Protein AF-A0A4R7P0B0-F1 (afdb_monomer_lite)

Organism: NCBI:txid381431

pLDDT: mean 79.17, std 14.64, range [43.16, 97.25]

Sequence (220 aa):
MTRFRPTRRHSLALALALTVLAAAPPASADADSRLRVFGYTRMAPVDTVPDSIIDDWKYLDDRNAMVFRGGQAYLLVLTSACPALQSAGVIGFNAALSGLVATKTLMVGSGSSASQCGVDQIVQLQRSGVFPVPAPTPPPRAPARAPAPAKPRAAAPAPAPAPAPAPAPAEEAAPVPTPPPPPAPAAPAAEEPEVKSTTPPPSRPRIDPPIATPPGATPL

Foldseek 3Di:
DDDDDDDDPPDPPPPPPPPPPPPDPPPCPQLQVVCLLVQKDWDDWDFWDFAFDWPDKDDRAQQWIWTDDPNWIKIFGFPDGHPLQVVFPDKGFDPPDRTDGQQGWIFGHDDPPTDTIHTHTMTTMDRNPPNPPPDPDPPPPDPDPDPDPDDDDDDDPDDDDDDDDDDDDDDDDDDDDDDDDDDDPDDPDDDDPPDDDDDDDDDDPDDDDDDDDDPDDDDD

Radius of gyration: 34.4 Å; chains: 1; bounding box: 68×95×124 Å

Secondary structure (DSSP, 8-state):
-----------------------PPPTHHHHHHHHHHTTEEEEEEESEEESS---EEEEEETTEEEEEETTEEEEEEESS--THHHH-S-EEE-TTSSEEETTPEEEESSGGGPEEEEEEEEEEEEE-S---PPPPPPP------PPP-PPPPPPPPPPPPPPPPPPPPP-PPPPPPPPPPPPPPPPP-PPPP-----PPPPPPP--PPP--PPS-----

InterPro domains:
  IPR006311 Twin-arginine translocation pathway, signal sequence [PS51318] (1-31)
  IPR045500 Protein of unknown function DUF6491 [PF20101] (12-127)

Structure (mmCIF, N/CA/C/O backbone):
data_AF-A0A4R7P0B0-F1
#
_entry.id   AF-A0A4R7P0B0-F1
#
loop_
_atom_site.group_PDB
_atom_site.id
_atom_site.type_symbol
_atom_site.label_atom_id
_atom_site.label_alt_id
_atom_site.label_comp_id
_atom_site.label_asym_id
_atom_site.label_entity_id
_atom_site.label_seq_id
_atom_site.pdbx_PDB_ins_code
_atom_site.Cartn_x
_atom_site.Cartn_y
_atom_site.Cartn_z
_atom_site.occupancy
_atom_site.B_iso_or_equiv
_atom_site.auth_seq_id
_atom_site.auth_comp_id
_atom_site.auth_asym_id
_atom_site.auth_atom_id
_atom_site.pdbx_PDB_model_num
ATOM 1 N N . MET A 1 1 ? -30.611 3.419 -72.546 1.00 48.09 1 MET A N 1
ATOM 2 C CA . MET A 1 1 ? -29.985 2.077 -72.496 1.00 48.09 1 MET A CA 1
ATOM 3 C C . MET A 1 1 ? -29.340 1.884 -71.131 1.00 48.09 1 MET A C 1
ATOM 5 O O . MET A 1 1 ? -28.198 2.257 -70.910 1.00 48.09 1 MET A O 1
ATOM 9 N N . THR A 1 2 ? -30.132 1.382 -70.192 1.00 43.16 2 THR A N 1
ATOM 10 C CA . THR A 1 2 ? -29.830 1.234 -68.765 1.00 43.16 2 THR A CA 1
ATOM 11 C C . THR A 1 2 ? -29.206 -0.140 -68.533 1.00 43.16 2 THR A C 1
ATOM 13 O O . THR A 1 2 ? -29.860 -1.155 -68.764 1.00 43.16 2 THR A O 1
ATOM 16 N N . ARG A 1 3 ? -27.938 -0.204 -68.108 1.00 59.81 3 ARG A N 1
ATOM 17 C CA . ARG A 1 3 ? -27.303 -1.471 -67.712 1.00 59.81 3 ARG A CA 1
ATOM 18 C C . ARG A 1 3 ? -27.393 -1.647 -66.199 1.00 59.81 3 ARG A C 1
ATOM 20 O O . ARG A 1 3 ? -26.673 -1.008 -65.440 1.00 59.81 3 ARG A O 1
ATOM 27 N N . PHE A 1 4 ? -28.293 -2.543 -65.811 1.00 54.19 4 PHE A N 1
ATOM 28 C CA . PHE A 1 4 ? -28.410 -3.165 -64.496 1.00 54.19 4 PHE A CA 1
ATOM 29 C C . PHE A 1 4 ? -27.095 -3.876 -64.130 1.00 54.19 4 PHE A C 1
ATOM 31 O O . PHE A 1 4 ? -26.597 -4.684 -64.917 1.00 54.19 4 PHE A O 1
ATOM 38 N N . ARG A 1 5 ? -26.540 -3.613 -62.939 1.00 59.81 5 ARG A N 1
ATOM 39 C CA . ARG A 1 5 ? -25.493 -4.455 -62.339 1.00 59.81 5 ARG A CA 1
ATOM 40 C C . ARG A 1 5 ? -26.020 -5.117 -61.060 1.00 59.81 5 ARG A C 1
ATOM 42 O O . ARG A 1 5 ? -26.627 -4.431 -60.242 1.00 59.81 5 ARG A O 1
ATOM 49 N N . PRO A 1 6 ? -25.805 -6.434 -60.897 1.00 58.66 6 PRO A N 1
ATOM 50 C CA . PRO A 1 6 ? -26.376 -7.220 -59.815 1.00 58.66 6 PRO A CA 1
ATOM 51 C C . PRO A 1 6 ? -25.686 -6.960 -58.473 1.00 58.66 6 PRO A C 1
ATOM 53 O O . PRO A 1 6 ? -24.460 -6.920 -58.355 1.00 58.66 6 PRO A O 1
ATOM 56 N N . THR A 1 7 ? -26.526 -6.844 -57.453 1.00 52.84 7 THR A N 1
ATOM 57 C CA . THR A 1 7 ? -26.225 -6.824 -56.025 1.00 52.84 7 THR A CA 1
ATOM 58 C C . THR A 1 7 ? -25.526 -8.118 -55.598 1.00 52.84 7 THR A C 1
ATOM 60 O O . THR A 1 7 ? -26.141 -9.180 -55.491 1.00 52.84 7 THR A O 1
ATOM 63 N N . ARG A 1 8 ? -24.218 -8.040 -55.307 1.00 56.66 8 ARG A N 1
ATOM 64 C CA . ARG A 1 8 ? -23.513 -9.096 -54.566 1.00 56.66 8 ARG A CA 1
ATOM 65 C C . ARG A 1 8 ? -23.965 -9.056 -53.111 1.00 56.66 8 ARG A C 1
ATOM 67 O O . ARG A 1 8 ? -23.502 -8.232 -52.324 1.00 56.66 8 ARG A O 1
ATOM 74 N N . ARG A 1 9 ? -24.879 -9.974 -52.795 1.00 54.62 9 ARG A N 1
ATOM 75 C CA . ARG A 1 9 ? -25.222 -10.430 -51.447 1.00 54.62 9 ARG A CA 1
ATOM 76 C C . ARG A 1 9 ? -23.923 -10.759 -50.707 1.00 54.62 9 ARG A C 1
ATOM 78 O O . ARG A 1 9 ? -23.315 -11.793 -50.962 1.00 54.62 9 ARG A O 1
ATOM 85 N N . HIS A 1 10 ? -23.473 -9.850 -49.849 1.00 47.59 10 HIS A N 1
ATOM 86 C CA . HIS A 1 10 ? -22.438 -10.158 -48.874 1.00 47.59 10 HIS A CA 1
ATOM 87 C C . HIS A 1 10 ? -23.125 -10.940 -47.765 1.00 47.59 10 HIS A C 1
ATOM 89 O O . HIS A 1 10 ? -23.899 -10.391 -46.983 1.00 47.59 10 HIS A O 1
ATOM 95 N N . SER A 1 11 ? -22.917 -12.253 -47.804 1.00 53.59 11 SER A N 1
ATOM 96 C CA . SER A 1 11 ? -23.343 -13.193 -46.783 1.00 53.59 11 SER A CA 1
ATOM 97 C C . SER A 1 11 ? -22.878 -12.703 -45.417 1.00 53.59 11 SER A C 1
ATOM 99 O O . SER A 1 11 ? -21.686 -12.565 -45.150 1.00 53.59 11 SER A O 1
ATOM 101 N N . LEU A 1 12 ? -23.871 -12.426 -44.581 1.00 50.44 12 LEU A N 1
ATOM 102 C CA . LEU A 1 12 ? -23.791 -12.109 -43.167 1.00 50.44 12 LEU A CA 1
ATOM 103 C C . LEU A 1 12 ? -23.242 -13.348 -42.438 1.00 50.44 12 LEU A C 1
ATOM 105 O O . LEU A 1 12 ? -23.993 -14.195 -41.965 1.00 50.44 12 LEU A O 1
ATOM 109 N N . ALA A 1 13 ? -21.919 -13.504 -42.413 1.00 52.53 13 ALA A N 1
ATOM 110 C CA . ALA A 1 13 ? -21.252 -14.463 -41.543 1.00 52.53 13 ALA A CA 1
ATOM 111 C C . ALA A 1 13 ? -21.172 -13.840 -40.144 1.00 52.53 13 ALA A C 1
ATOM 113 O O . ALA A 1 13 ? -20.187 -13.205 -39.771 1.00 52.53 13 ALA A O 1
ATOM 114 N N . LEU A 1 14 ? -22.268 -13.976 -39.397 1.00 52.84 14 LEU A N 1
ATOM 115 C CA . LEU A 1 14 ? -22.363 -13.660 -37.977 1.00 52.84 14 LEU A CA 1
ATOM 116 C C . LEU A 1 14 ? -21.521 -14.684 -37.195 1.00 52.84 14 LEU A C 1
ATOM 118 O O . LEU A 1 14 ? -22.038 -15.658 -36.654 1.00 52.84 14 LEU A O 1
ATOM 122 N N . ALA A 1 15 ? -20.201 -14.505 -37.192 1.00 55.06 15 ALA A N 1
ATOM 123 C CA . ALA A 1 15 ? -19.304 -15.250 -36.323 1.00 55.06 15 ALA A CA 1
ATOM 124 C C . ALA A 1 15 ? -19.464 -14.707 -34.896 1.00 55.06 15 ALA A C 1
ATOM 126 O O . ALA A 1 15 ? -18.871 -13.694 -34.528 1.00 55.06 15 ALA A O 1
ATOM 127 N N . LEU A 1 16 ? -20.307 -15.377 -34.105 1.00 52.69 16 LEU A N 1
ATOM 128 C CA . LEU A 1 16 ? -20.365 -15.236 -32.652 1.00 52.69 16 LEU A CA 1
ATOM 129 C C . LEU A 1 16 ? -19.015 -15.697 -32.073 1.00 52.69 16 LEU A C 1
ATOM 131 O O . LEU A 1 16 ? -18.833 -16.854 -31.700 1.00 52.69 16 LEU A O 1
ATOM 135 N N . ALA A 1 17 ? -18.034 -14.800 -32.036 1.00 55.12 17 ALA A N 1
ATOM 136 C CA . ALA A 1 17 ? -16.854 -14.986 -31.212 1.00 55.12 17 ALA A CA 1
ATOM 137 C C . ALA A 1 17 ? -17.287 -14.783 -29.754 1.00 55.12 17 ALA A C 1
ATOM 139 O O . ALA A 1 17 ? -17.374 -13.654 -29.274 1.00 55.12 17 ALA A O 1
ATOM 140 N N . LEU A 1 18 ? -17.604 -15.878 -29.053 1.00 58.00 18 LEU A N 1
ATOM 141 C CA . LEU A 1 18 ? -17.573 -15.900 -27.591 1.00 58.00 18 LEU A CA 1
ATOM 142 C C . LEU A 1 18 ? -16.115 -15.695 -27.168 1.00 58.00 18 LEU A C 1
ATOM 144 O O . LEU A 1 18 ? -15.378 -16.645 -26.905 1.00 58.00 18 LEU A O 1
ATOM 148 N N . THR A 1 19 ? -15.678 -14.442 -27.124 1.00 64.44 19 THR A N 1
ATOM 149 C CA . THR A 1 19 ? -14.478 -14.058 -26.394 1.00 64.44 19 THR A CA 1
ATOM 150 C C . THR A 1 19 ? -14.819 -14.247 -24.924 1.00 64.44 19 THR A C 1
ATOM 152 O O . THR A 1 19 ? -15.438 -13.391 -24.295 1.00 64.44 19 THR A O 1
ATOM 155 N N . VAL A 1 20 ? -14.474 -15.414 -24.381 1.00 61.47 20 VAL A N 1
ATOM 156 C CA . VAL A 1 20 ? -14.406 -15.612 -22.936 1.00 61.47 20 VAL A CA 1
ATOM 157 C C . VAL A 1 20 ? -13.317 -14.661 -22.455 1.00 61.47 20 VAL A C 1
ATOM 159 O O . VAL A 1 20 ? -12.131 -14.984 -22.485 1.00 61.47 20 VAL A O 1
ATOM 162 N N . LEU A 1 21 ? -13.714 -13.440 -22.090 1.00 59.59 21 LEU A N 1
ATOM 163 C CA . LEU A 1 21 ? -12.891 -12.548 -21.294 1.00 59.59 21 LEU A CA 1
ATOM 164 C C . LEU A 1 21 ? -12.688 -13.294 -19.976 1.00 59.59 21 LEU A C 1
ATOM 166 O O . LEU A 1 21 ? -13.550 -13.280 -19.099 1.00 59.59 21 LEU A O 1
ATOM 170 N N . ALA A 1 22 ? -11.575 -14.015 -19.867 1.00 53.78 22 ALA A N 1
ATOM 171 C CA . ALA A 1 22 ? -11.054 -14.434 -18.585 1.00 53.78 22 ALA A CA 1
ATOM 172 C C . ALA A 1 22 ? -10.726 -13.137 -17.843 1.00 53.78 22 ALA A C 1
ATOM 174 O O . ALA A 1 22 ? -9.638 -12.583 -17.987 1.00 53.78 22 ALA A O 1
ATOM 175 N N . ALA A 1 23 ? -11.725 -12.587 -17.151 1.00 56.59 23 ALA A N 1
ATOM 176 C CA . ALA A 1 23 ? -11.545 -11.479 -16.242 1.00 56.59 23 ALA A CA 1
ATOM 177 C C . ALA A 1 23 ? -10.529 -11.973 -15.221 1.00 56.59 23 ALA A C 1
ATOM 179 O O . ALA A 1 23 ? -10.844 -12.827 -14.389 1.00 56.59 23 ALA A O 1
ATOM 180 N N . ALA A 1 24 ? -9.287 -11.508 -15.358 1.00 54.59 24 ALA A N 1
ATOM 181 C CA . ALA A 1 24 ? -8.288 -11.722 -14.336 1.00 54.59 24 ALA A CA 1
ATOM 182 C C . ALA A 1 24 ? -8.947 -11.307 -13.013 1.00 54.59 24 ALA A C 1
ATOM 184 O O . ALA A 1 24 ? -9.551 -10.225 -12.971 1.00 54.59 24 ALA A O 1
ATOM 185 N N . PRO A 1 25 ? -8.932 -12.170 -11.982 1.00 56.66 25 PRO A N 1
ATOM 186 C CA . PRO A 1 25 ? -9.504 -11.810 -10.699 1.00 56.66 25 PRO A CA 1
ATOM 187 C C . PRO A 1 25 ? -8.915 -10.455 -10.308 1.00 56.66 25 PRO A C 1
ATOM 189 O O . PRO A 1 25 ? -7.710 -10.242 -10.495 1.00 56.66 25 PRO A O 1
ATOM 192 N N . PRO A 1 26 ? -9.747 -9.503 -9.859 1.00 60.12 26 PRO A N 1
ATOM 193 C CA . PRO A 1 26 ? -9.239 -8.196 -9.506 1.00 60.12 26 PRO A CA 1
ATOM 194 C C . PRO A 1 26 ? -8.179 -8.424 -8.431 1.00 60.12 26 PRO A C 1
ATOM 196 O O . PRO A 1 26 ? -8.460 -9.039 -7.402 1.00 60.12 26 PRO A O 1
ATOM 199 N N . ALA A 1 27 ? -6.955 -7.957 -8.682 1.00 61.97 27 ALA A N 1
ATOM 200 C CA . ALA A 1 27 ? -5.809 -8.125 -7.784 1.00 61.97 27 ALA A CA 1
ATOM 201 C C . ALA A 1 27 ? -6.077 -7.602 -6.352 1.00 61.97 27 ALA A C 1
ATOM 203 O O . ALA A 1 27 ? -5.289 -7.820 -5.443 1.00 61.97 27 ALA A O 1
ATOM 204 N N . SER A 1 28 ? -7.206 -6.923 -6.135 1.00 63.72 28 SER A N 1
ATOM 205 C CA . SER A 1 28 ? -7.699 -6.465 -4.844 1.00 63.72 28 SER A CA 1
ATOM 206 C C . SER A 1 28 ? -8.319 -7.551 -3.954 1.00 63.72 28 SER A C 1
ATOM 208 O O . SER A 1 28 ? -8.422 -7.310 -2.750 1.00 63.72 28 SER A O 1
ATOM 210 N N . ALA A 1 29 ? -8.737 -8.707 -4.486 1.00 73.56 29 ALA A N 1
ATOM 211 C CA . ALA A 1 29 ? -9.456 -9.724 -3.705 1.00 73.56 29 ALA A CA 1
ATOM 212 C C . ALA A 1 29 ? -8.576 -10.386 -2.624 1.00 73.56 29 ALA A C 1
ATOM 214 O O . ALA A 1 29 ? -9.040 -10.652 -1.508 1.00 73.56 29 ALA A O 1
ATOM 215 N N . ASP A 1 30 ? -7.291 -10.591 -2.922 1.00 85.44 30 ASP A N 1
ATOM 216 C CA . ASP A 1 30 ? -6.333 -11.159 -1.968 1.00 85.44 30 ASP A CA 1
ATOM 217 C C . ASP A 1 30 ? -5.979 -10.162 -0.856 1.00 85.44 30 ASP A C 1
ATOM 219 O O . ASP A 1 30 ? -5.954 -10.525 0.326 1.00 85.44 30 ASP A O 1
ATOM 223 N N . ALA A 1 31 ? -5.808 -8.883 -1.207 1.00 90.56 31 ALA A N 1
ATOM 224 C CA . ALA A 1 31 ? -5.543 -7.822 -0.242 1.00 90.56 31 ALA A CA 1
ATOM 225 C C . ALA A 1 31 ? -6.683 -7.667 0.779 1.00 90.56 31 ALA A C 1
ATOM 227 O O . ALA A 1 31 ? -6.418 -7.571 1.975 1.00 90.56 31 ALA A O 1
ATOM 228 N N . ASP A 1 32 ? -7.953 -7.701 0.347 1.00 91.38 32 ASP A N 1
ATOM 229 C CA . ASP A 1 32 ? -9.109 -7.635 1.261 1.00 91.38 32 ASP A CA 1
ATOM 230 C C . ASP A 1 32 ? -9.119 -8.778 2.272 1.00 91.38 32 ASP A C 1
ATOM 232 O O . ASP A 1 32 ? -9.352 -8.571 3.465 1.00 91.38 32 ASP A O 1
ATOM 236 N N . SER A 1 33 ? -8.848 -9.991 1.797 1.00 91.25 33 SER A N 1
ATOM 237 C CA . SER A 1 33 ? -8.823 -11.179 2.645 1.00 91.25 33 SER A CA 1
ATOM 238 C C . SER A 1 33 ? -7.724 -11.071 3.703 1.00 91.25 33 SER A C 1
ATOM 240 O O . SER A 1 33 ? -7.976 -11.332 4.881 1.00 91.25 33 SER A O 1
ATOM 242 N N . ARG A 1 34 ? -6.529 -10.599 3.321 1.00 92.56 34 ARG A N 1
ATOM 243 C CA . ARG A 1 34 ? -5.422 -10.364 4.260 1.00 92.56 34 ARG A CA 1
ATOM 244 C C . ARG A 1 34 ? -5.719 -9.236 5.247 1.00 92.56 34 ARG A C 1
ATOM 246 O O . ARG A 1 34 ? -5.464 -9.403 6.436 1.00 92.56 34 ARG A O 1
ATOM 253 N N . LEU A 1 35 ? -6.311 -8.127 4.802 1.00 94.56 35 LEU A N 1
ATOM 254 C CA . LEU A 1 35 ? -6.716 -7.032 5.693 1.00 94.56 35 LEU A CA 1
ATOM 255 C C . LEU A 1 35 ? -7.685 -7.510 6.779 1.00 94.56 35 LEU A C 1
ATOM 257 O O . LEU A 1 35 ? -7.495 -7.179 7.948 1.00 94.56 35 LEU A O 1
ATOM 261 N N . ARG A 1 36 ? -8.659 -8.359 6.427 1.00 92.25 36 ARG A N 1
ATOM 262 C CA . ARG A 1 36 ? -9.587 -8.957 7.402 1.00 92.25 36 ARG A CA 1
ATOM 263 C C . ARG A 1 36 ? -8.881 -9.853 8.415 1.00 92.25 36 ARG A C 1
ATOM 265 O O . ARG A 1 36 ? -9.224 -9.804 9.592 1.00 92.25 36 ARG A O 1
ATOM 272 N N . VAL A 1 37 ? -7.878 -10.627 7.989 1.00 90.88 37 VAL A N 1
ATOM 273 C CA . VAL A 1 37 ? -7.032 -11.417 8.908 1.00 90.88 37 VAL A CA 1
ATOM 274 C C . VAL A 1 37 ? -6.307 -10.505 9.902 1.00 90.88 37 VAL A C 1
ATOM 276 O O . VAL A 1 37 ? -6.190 -10.847 11.075 1.00 90.88 37 VAL A O 1
ATOM 279 N N . PHE A 1 38 ? -5.885 -9.317 9.465 1.00 92.69 38 PHE A N 1
ATOM 280 C CA . PHE A 1 38 ? -5.287 -8.305 10.339 1.00 92.69 38 PHE A CA 1
ATOM 281 C C . PHE A 1 38 ? -6.307 -7.486 11.151 1.00 92.69 38 PHE A C 1
ATOM 283 O O . PHE A 1 38 ? -5.901 -6.656 11.964 1.00 92.69 38 PHE A O 1
ATOM 290 N N . GLY A 1 39 ? -7.613 -7.710 10.973 1.00 94.38 39 GLY A N 1
ATOM 291 C CA . GLY A 1 39 ? -8.664 -6.951 11.652 1.00 94.38 39 GLY A CA 1
ATOM 292 C C . GLY A 1 39 ? -8.804 -5.516 11.137 1.00 94.38 39 GLY A C 1
ATOM 293 O O . GLY A 1 39 ? -9.119 -4.615 11.914 1.00 94.38 39 GLY A O 1
ATOM 294 N N . TYR A 1 40 ? -8.548 -5.288 9.846 1.00 96.06 40 TYR A N 1
ATOM 295 C CA . TYR A 1 40 ? -8.741 -4.002 9.180 1.00 96.06 40 TYR A CA 1
ATOM 296 C C . TYR A 1 40 ? -9.800 -4.086 8.082 1.00 96.06 40 TYR A C 1
ATOM 298 O O . TYR A 1 40 ? -9.950 -5.094 7.394 1.00 96.06 40 TYR A O 1
ATOM 306 N N . THR A 1 41 ? -10.518 -2.982 7.901 1.00 95.25 41 THR A N 1
ATOM 307 C CA . THR A 1 41 ? -11.461 -2.758 6.801 1.00 95.25 41 THR A CA 1
ATOM 308 C C . THR A 1 41 ? -11.067 -1.484 6.056 1.00 95.25 41 THR A C 1
ATOM 310 O O . THR A 1 41 ? -10.604 -0.521 6.672 1.00 95.25 41 THR A O 1
ATOM 313 N N . ARG A 1 42 ? -11.217 -1.481 4.727 1.00 95.88 42 ARG A N 1
ATOM 314 C CA . ARG A 1 42 ? -10.931 -0.309 3.889 1.00 95.88 42 ARG A CA 1
ATOM 315 C C . ARG A 1 42 ? -11.983 0.778 4.099 1.00 95.88 42 ARG A C 1
ATOM 317 O O . ARG A 1 42 ? -13.174 0.481 4.111 1.00 95.88 42 ARG A O 1
ATOM 324 N N . MET A 1 43 ? -11.528 2.019 4.216 1.00 95.75 43 MET A N 1
ATOM 325 C CA . MET A 1 43 ? -12.364 3.218 4.261 1.00 95.75 43 MET A CA 1
ATOM 326 C C . MET A 1 43 ? -12.315 3.951 2.915 1.00 95.75 43 MET A C 1
ATOM 328 O O . MET A 1 43 ? -12.008 3.361 1.878 1.00 95.75 43 MET A O 1
ATOM 332 N N . ALA A 1 44 ? -12.643 5.243 2.924 1.00 94.06 44 ALA A N 1
ATOM 333 C CA . ALA A 1 44 ? -12.488 6.102 1.766 1.00 94.06 44 ALA A CA 1
ATOM 334 C C . ALA A 1 44 ? -11.001 6.274 1.390 1.00 94.06 44 ALA A C 1
ATOM 336 O O . ALA A 1 44 ? -10.124 6.237 2.266 1.00 94.06 44 ALA A O 1
ATOM 337 N N . PRO A 1 45 ? -10.705 6.469 0.095 1.00 96.94 45 PRO A N 1
ATOM 338 C CA . PRO A 1 45 ? -9.388 6.907 -0.326 1.00 96.94 45 PRO A CA 1
ATOM 339 C C . PRO A 1 45 ? -9.032 8.264 0.270 1.00 96.94 45 PRO A C 1
ATOM 341 O O . PRO A 1 45 ? -9.897 9.109 0.494 1.00 96.94 45 PRO A O 1
ATOM 344 N N . VAL A 1 46 ? -7.740 8.452 0.506 1.00 95.56 46 VAL A N 1
ATOM 345 C CA . VAL A 1 46 ? -7.154 9.695 0.994 1.00 95.56 46 VAL A CA 1
ATOM 346 C C . VAL A 1 46 ? -6.078 10.146 0.017 1.00 95.56 46 VAL A C 1
ATOM 348 O O . VAL A 1 46 ? -5.289 9.337 -0.467 1.00 95.56 46 VAL A O 1
ATOM 351 N N . ASP A 1 47 ? -6.030 11.442 -0.274 1.00 92.88 47 ASP A N 1
ATOM 352 C CA . ASP A 1 47 ? -5.062 11.971 -1.240 1.00 92.88 47 ASP A CA 1
ATOM 353 C C . ASP A 1 47 ? -3.655 12.064 -0.650 1.00 92.88 47 ASP A C 1
ATOM 355 O O . ASP A 1 47 ? -2.657 11.950 -1.362 1.00 92.88 47 ASP A O 1
ATOM 359 N N . THR A 1 48 ? -3.556 12.313 0.658 1.00 91.88 48 THR A N 1
ATOM 360 C CA . THR A 1 48 ? -2.284 12.547 1.342 1.00 91.88 48 THR A CA 1
ATOM 361 C C . THR A 1 48 ? -2.301 12.011 2.767 1.00 91.88 48 THR A C 1
ATOM 363 O O . THR A 1 48 ? -3.244 12.244 3.521 1.00 91.88 48 THR A O 1
ATOM 366 N N . VAL A 1 49 ? -1.216 11.342 3.153 1.00 89.94 49 VAL A N 1
ATOM 367 C CA . VAL A 1 49 ? -0.905 10.971 4.535 1.00 89.94 49 VAL A CA 1
ATOM 368 C C . VAL A 1 49 ? 0.133 11.981 5.055 1.00 89.94 49 VAL A C 1
ATOM 370 O O . VAL A 1 49 ? 1.255 12.007 4.547 1.00 89.94 49 VAL A O 1
ATOM 373 N N . PRO A 1 50 ? -0.232 12.863 6.004 1.00 84.81 50 PRO A N 1
ATOM 374 C CA . PRO A 1 50 ? 0.468 14.138 6.250 1.00 84.81 50 PRO A CA 1
ATOM 375 C C . PRO A 1 50 ? 1.675 14.009 7.184 1.00 84.81 50 PRO A C 1
ATOM 377 O O . PRO A 1 50 ? 1.413 13.785 8.338 1.00 84.81 50 PRO A O 1
ATOM 380 N N . ASP A 1 51 ? 2.930 14.212 6.790 1.00 75.50 51 ASP A N 1
ATOM 381 C CA . ASP A 1 51 ? 4.216 13.757 7.393 1.00 75.50 51 ASP A CA 1
ATOM 382 C C . ASP A 1 51 ? 4.746 12.434 6.825 1.00 75.50 51 ASP A C 1
ATOM 384 O O . ASP A 1 51 ? 4.012 11.473 6.583 1.00 75.50 51 ASP A O 1
ATOM 388 N N . SER A 1 52 ? 6.066 12.406 6.646 1.00 70.44 52 SER A N 1
ATOM 389 C CA . SER A 1 52 ? 6.835 11.380 5.936 1.00 70.44 52 SER A CA 1
ATOM 390 C C . SER A 1 52 ? 7.320 10.213 6.804 1.00 70.44 52 SER A C 1
ATOM 392 O O . SER A 1 52 ? 7.925 9.286 6.266 1.00 70.44 52 SER A O 1
ATOM 394 N N . ILE A 1 53 ? 7.081 10.232 8.121 1.00 82.56 53 ILE A N 1
ATOM 395 C CA . ILE A 1 53 ? 7.574 9.191 9.034 1.00 82.56 53 ILE A CA 1
ATOM 396 C C . ILE A 1 53 ? 6.552 8.057 9.130 1.00 82.56 53 ILE A C 1
ATOM 398 O O . ILE A 1 53 ? 5.467 8.242 9.674 1.00 82.56 53 ILE A O 1
ATOM 402 N N . ILE A 1 54 ? 6.912 6.888 8.604 1.00 90.31 54 ILE A N 1
ATOM 403 C CA . ILE A 1 54 ? 6.179 5.633 8.794 1.00 90.31 54 ILE A CA 1
ATOM 404 C C . ILE A 1 54 ? 6.706 4.962 10.060 1.00 90.31 54 ILE A C 1
ATOM 406 O O . ILE A 1 54 ? 7.919 4.824 10.205 1.00 90.31 54 ILE A O 1
ATOM 410 N N . ASP A 1 55 ? 5.811 4.508 10.933 1.00 93.06 55 ASP A N 1
ATOM 411 C CA . ASP 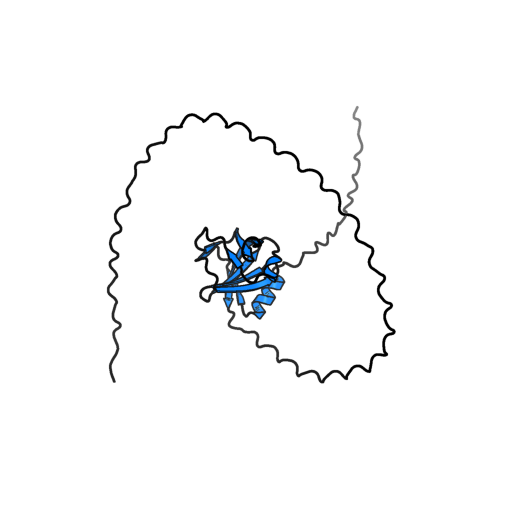A 1 55 ? 6.200 3.789 12.149 1.00 93.06 55 ASP A CA 1
ATOM 412 C C . ASP A 1 55 ? 6.517 2.316 11.853 1.00 93.06 55 ASP A C 1
ATOM 414 O O . ASP A 1 55 ? 7.504 1.770 12.338 1.00 93.06 55 ASP A O 1
ATOM 418 N N . ASP A 1 56 ? 5.667 1.666 11.055 1.00 95.44 56 ASP A N 1
ATOM 419 C CA . ASP A 1 56 ? 5.798 0.258 10.674 1.00 95.44 56 ASP A CA 1
ATOM 420 C C . ASP A 1 56 ? 5.077 -0.008 9.343 1.00 95.44 56 ASP A C 1
ATOM 422 O O . ASP A 1 56 ? 4.250 0.789 8.886 1.00 95.44 56 ASP A O 1
ATOM 426 N N . TRP A 1 57 ? 5.343 -1.150 8.717 1.00 96.56 57 TRP A N 1
ATOM 427 C CA . TRP A 1 57 ? 4.645 -1.576 7.511 1.00 96.56 57 TRP A CA 1
ATOM 428 C C . TRP A 1 57 ? 4.529 -3.099 7.416 1.00 96.56 57 TRP A C 1
ATOM 430 O O . TRP A 1 57 ? 5.252 -3.859 8.057 1.00 96.56 57 TRP A O 1
ATOM 440 N N . LYS A 1 58 ? 3.576 -3.573 6.612 1.00 96.69 58 LYS A N 1
ATOM 441 C CA . LYS A 1 58 ? 3.368 -4.994 6.335 1.00 96.69 58 LYS A CA 1
ATOM 442 C C . LYS A 1 58 ? 3.136 -5.231 4.855 1.00 96.69 58 LYS A C 1
ATOM 444 O O . LYS A 1 58 ? 2.297 -4.585 4.228 1.00 96.69 58 LYS A O 1
ATOM 449 N N . TYR A 1 59 ? 3.840 -6.223 4.328 1.00 96.12 59 TYR A N 1
ATOM 450 C CA . TYR A 1 59 ? 3.587 -6.773 3.006 1.00 96.12 59 TYR A CA 1
ATOM 451 C C . TYR A 1 59 ? 2.218 -7.465 2.968 1.00 96.12 59 TYR A C 1
ATOM 453 O O . TYR A 1 59 ? 1.944 -8.353 3.783 1.00 96.12 59 TYR A O 1
ATOM 461 N N . LEU A 1 60 ? 1.363 -7.073 2.020 1.00 95.69 60 LEU A N 1
ATOM 462 C CA . LEU A 1 60 ? 0.118 -7.785 1.733 1.00 95.69 60 LEU A CA 1
ATOM 463 C C . LEU A 1 60 ? 0.269 -8.609 0.460 1.00 95.69 60 LEU A C 1
ATOM 465 O O . LEU A 1 60 ? -0.013 -9.799 0.499 1.00 95.69 60 LEU A O 1
ATOM 469 N N . ASP A 1 61 ? 0.751 -8.014 -0.622 1.00 95.69 61 ASP A N 1
ATOM 470 C CA . ASP A 1 61 ? 1.079 -8.680 -1.883 1.00 95.69 61 ASP A CA 1
ATOM 471 C C . ASP A 1 61 ? 1.957 -7.748 -2.742 1.00 95.69 61 ASP A C 1
ATOM 473 O O . ASP A 1 61 ? 2.371 -6.679 -2.292 1.00 95.69 61 ASP A O 1
ATOM 477 N N . ASP A 1 62 ? 2.255 -8.132 -3.984 1.00 95.94 62 ASP A N 1
ATOM 478 C CA . ASP A 1 62 ? 3.142 -7.351 -4.855 1.00 95.94 62 ASP A CA 1
ATOM 479 C C . ASP A 1 62 ? 2.551 -6.002 -5.288 1.00 95.94 62 ASP A C 1
ATOM 481 O O . ASP A 1 62 ? 3.279 -5.146 -5.777 1.00 95.94 62 ASP A O 1
ATOM 485 N N . ARG A 1 63 ? 1.245 -5.777 -5.142 1.00 96.44 63 ARG A N 1
ATOM 486 C CA . ARG A 1 63 ? 0.583 -4.505 -5.467 1.00 96.44 63 ARG A CA 1
ATOM 487 C C . ARG A 1 63 ? 0.060 -3.772 -4.242 1.00 96.44 63 ARG A C 1
ATOM 489 O O . ARG A 1 63 ? -0.392 -2.641 -4.389 1.00 96.44 63 ARG A O 1
ATOM 496 N N . ASN A 1 64 ? 0.102 -4.376 -3.062 1.00 97.19 64 ASN A N 1
ATOM 497 C CA . ASN A 1 64 ? -0.497 -3.820 -1.863 1.00 97.19 64 ASN A CA 1
ATOM 498 C C . ASN A 1 64 ? 0.461 -3.905 -0.673 1.00 97.19 64 ASN A C 1
ATOM 500 O O . ASN A 1 64 ? 0.969 -4.970 -0.314 1.00 97.19 64 ASN A O 1
ATOM 504 N N . ALA A 1 65 ? 0.638 -2.778 0.008 1.00 96.81 65 ALA A N 1
ATOM 505 C CA . ALA A 1 65 ? 1.353 -2.705 1.275 1.00 96.81 65 ALA A CA 1
ATOM 506 C C . ALA A 1 65 ? 0.498 -1.974 2.307 1.00 96.81 65 ALA A C 1
ATOM 508 O O . ALA A 1 65 ? -0.198 -1.016 1.984 1.00 96.81 65 ALA A O 1
ATOM 509 N N . MET A 1 66 ? 0.547 -2.413 3.558 1.00 96.88 66 MET A N 1
ATOM 510 C CA . MET A 1 66 ? -0.072 -1.700 4.670 1.00 96.88 66 MET A CA 1
ATOM 511 C C . MET A 1 66 ? 0.998 -0.893 5.397 1.00 96.88 66 MET A C 1
ATOM 513 O O . MET A 1 66 ? 2.054 -1.434 5.708 1.00 96.88 66 MET A O 1
ATOM 517 N N . VAL A 1 67 ? 0.728 0.374 5.689 1.00 96.12 67 VAL A N 1
ATOM 518 C CA . V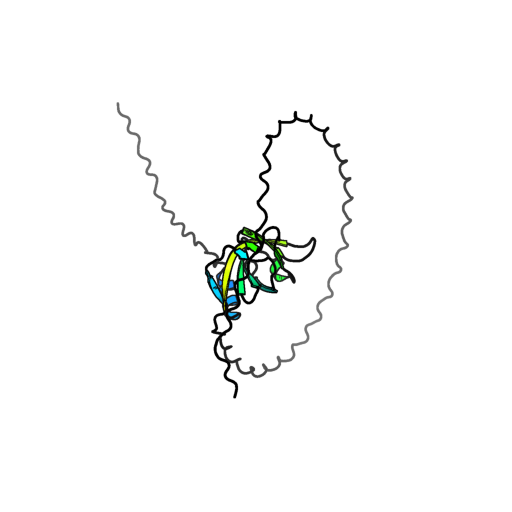AL A 1 67 ? 1.631 1.258 6.437 1.00 96.12 67 VAL A CA 1
ATOM 519 C C . VAL A 1 67 ? 0.939 1.802 7.678 1.00 96.12 67 VAL A C 1
ATOM 521 O O . VAL A 1 67 ? -0.264 2.069 7.663 1.00 96.12 67 VAL A O 1
ATOM 524 N N . PHE A 1 68 ? 1.701 1.958 8.754 1.00 95.25 68 PHE A N 1
ATOM 525 C CA . PHE A 1 68 ? 1.226 2.428 10.047 1.00 95.25 68 PHE A CA 1
ATOM 526 C C . PHE A 1 68 ? 1.846 3.761 10.393 1.00 95.25 68 PHE A C 1
ATOM 528 O O . PHE A 1 68 ? 3.038 3.986 10.168 1.00 95.25 68 PHE A O 1
ATOM 535 N N . ARG A 1 69 ? 1.021 4.640 10.956 1.00 92.75 69 ARG A N 1
ATOM 536 C CA . ARG A 1 69 ? 1.472 5.955 11.361 1.00 92.75 69 ARG A CA 1
ATOM 537 C C . ARG A 1 69 ? 0.595 6.597 12.420 1.00 92.75 69 ARG A C 1
ATOM 539 O O . ARG A 1 69 ? -0.596 6.789 12.189 1.00 92.75 69 ARG A O 1
ATOM 546 N N . GLY A 1 70 ? 1.182 6.989 13.547 1.00 91.62 70 GLY A N 1
ATOM 547 C CA . GLY A 1 70 ? 0.484 7.713 14.612 1.00 91.62 70 GLY A CA 1
ATOM 548 C C . GLY A 1 70 ? -0.776 6.982 15.090 1.00 91.62 70 GLY A C 1
ATOM 549 O O . GLY A 1 70 ? -1.799 7.608 15.355 1.00 91.62 70 GLY A O 1
ATOM 550 N N . GLY A 1 71 ? -0.741 5.644 15.101 1.00 92.12 71 GLY A N 1
ATOM 551 C CA . GLY A 1 71 ? -1.888 4.787 15.429 1.00 92.12 71 GLY A CA 1
ATOM 552 C C . GLY A 1 71 ? -2.933 4.613 14.316 1.00 92.12 71 GLY A C 1
ATOM 553 O O . GLY A 1 71 ? -3.879 3.847 14.493 1.00 92.12 71 GLY A O 1
ATOM 554 N N . GLN A 1 72 ? -2.771 5.273 13.169 1.00 94.88 72 GLN A N 1
ATOM 555 C CA . GLN A 1 72 ? -3.574 5.060 11.965 1.00 94.88 72 GLN A CA 1
ATOM 556 C C . GLN A 1 72 ? -2.920 4.002 11.069 1.00 94.88 72 GLN A C 1
ATOM 558 O O . GLN A 1 72 ? -1.705 3.802 11.103 1.00 94.88 72 GLN A O 1
ATOM 563 N N . ALA A 1 73 ? -3.727 3.333 10.250 1.00 96.38 73 ALA A N 1
ATOM 564 C CA . ALA A 1 73 ? -3.258 2.389 9.245 1.00 96.38 73 ALA A CA 1
ATOM 565 C C . ALA A 1 73 ? -3.755 2.828 7.865 1.00 96.38 73 ALA A C 1
ATOM 567 O O . ALA A 1 73 ? -4.876 3.320 7.729 1.00 96.38 73 ALA A O 1
ATOM 568 N N . TYR A 1 74 ? -2.927 2.639 6.846 1.00 97.00 74 TYR A N 1
ATOM 569 C CA . TYR A 1 74 ? -3.246 2.970 5.464 1.00 97.00 74 TYR A CA 1
ATOM 570 C C . TYR A 1 74 ? -2.850 1.810 4.559 1.00 97.00 74 TYR A C 1
ATOM 572 O O . TYR A 1 74 ? -1.833 1.154 4.774 1.00 97.00 74 TYR A O 1
ATOM 580 N N . LEU A 1 75 ? -3.657 1.560 3.539 1.00 97.25 75 LEU A N 1
ATOM 581 C CA . LEU A 1 75 ? -3.352 0.653 2.448 1.00 97.25 75 LEU A CA 1
ATOM 582 C C . LEU A 1 75 ? -2.778 1.468 1.295 1.00 97.25 75 LEU A C 1
ATOM 584 O O . LEU A 1 75 ? -3.423 2.396 0.810 1.00 97.25 75 LEU A O 1
ATOM 588 N N . LEU A 1 76 ? -1.588 1.094 0.850 1.00 96.44 76 LEU A N 1
ATOM 589 C CA . LEU A 1 76 ? -0.973 1.588 -0.369 1.00 96.44 76 LEU A CA 1
ATOM 590 C C . LEU A 1 76 ? -1.302 0.619 -1.491 1.00 96.44 76 LEU A C 1
ATOM 592 O O . LEU A 1 76 ? -0.918 -0.548 -1.421 1.00 96.44 76 LEU A O 1
ATOM 596 N N . VAL A 1 77 ? -1.985 1.114 -2.515 1.00 96.31 77 VAL A N 1
ATOM 597 C CA . VAL A 1 77 ? -2.230 0.388 -3.759 1.00 96.31 77 VAL A CA 1
ATOM 598 C C . VAL A 1 77 ? -1.219 0.885 -4.776 1.00 96.31 77 VAL A C 1
ATOM 600 O O . VAL A 1 77 ? -1.134 2.083 -5.040 1.00 96.31 77 VAL A O 1
ATOM 603 N N . LEU A 1 78 ? -0.425 -0.023 -5.329 1.00 96.19 78 LEU A N 1
ATOM 604 C CA . LEU A 1 78 ? 0.626 0.295 -6.281 1.00 96.19 78 LEU A CA 1
ATOM 605 C C . LEU A 1 78 ? 0.117 0.224 -7.720 1.00 96.19 78 LEU A C 1
ATOM 607 O O . LEU A 1 78 ? -0.659 -0.660 -8.091 1.00 96.19 78 LEU A O 1
ATOM 611 N N . THR A 1 79 ? 0.627 1.121 -8.563 1.00 95.88 79 THR A N 1
ATOM 612 C CA . THR A 1 79 ? 0.286 1.195 -9.992 1.00 95.88 79 THR A CA 1
ATOM 613 C C . THR A 1 79 ? 0.661 -0.099 -10.729 1.00 95.88 79 THR A C 1
ATOM 615 O O . THR A 1 79 ? -0.023 -0.536 -11.658 1.00 95.88 79 THR A O 1
ATOM 618 N N . SER A 1 80 ? 1.742 -0.755 -10.299 1.00 95.00 80 SER A N 1
ATOM 619 C CA . SER A 1 80 ? 2.251 -2.007 -10.869 1.00 95.00 80 SER A CA 1
ATOM 620 C C . SER A 1 80 ? 2.780 -2.942 -9.779 1.00 95.00 80 SER A C 1
ATOM 622 O O . SER A 1 80 ? 2.953 -2.529 -8.634 1.00 95.00 80 SER A O 1
ATOM 624 N N . ALA A 1 81 ? 2.991 -4.214 -10.128 1.00 95.69 81 ALA A N 1
ATOM 625 C CA . ALA A 1 81 ? 3.568 -5.185 -9.205 1.00 95.69 81 ALA A CA 1
ATOM 626 C C . ALA A 1 81 ? 5.008 -4.788 -8.833 1.00 95.69 81 ALA A C 1
ATOM 628 O O . ALA A 1 81 ? 5.816 -4.453 -9.696 1.00 95.69 81 ALA A O 1
ATOM 629 N N . CYS A 1 82 ? 5.315 -4.858 -7.545 1.00 96.81 82 CYS A N 1
ATOM 630 C CA . CYS A 1 82 ? 6.553 -4.448 -6.908 1.00 96.81 82 CYS A CA 1
ATOM 631 C C . CYS A 1 82 ? 7.103 -5.628 -6.089 1.00 96.81 82 CYS A C 1
ATOM 633 O O . CYS A 1 82 ? 6.959 -5.662 -4.866 1.00 96.81 82 CYS A O 1
ATOM 635 N N . PRO A 1 83 ? 7.741 -6.617 -6.742 1.00 95.94 83 PRO A N 1
ATOM 636 C CA . PRO A 1 83 ? 8.218 -7.832 -6.073 1.00 95.94 83 PRO A CA 1
ATOM 637 C C . PRO A 1 83 ? 9.266 -7.546 -4.986 1.00 95.94 83 PRO A C 1
ATOM 639 O O . PRO A 1 83 ? 9.410 -8.312 -4.036 1.00 95.94 83 PRO A O 1
ATOM 642 N N . ALA A 1 84 ? 9.961 -6.405 -5.071 1.00 96.31 84 ALA A N 1
ATOM 643 C CA . ALA A 1 84 ? 10.902 -5.957 -4.048 1.00 96.31 84 ALA A CA 1
ATOM 644 C C . ALA A 1 84 ? 10.257 -5.801 -2.657 1.00 96.31 84 ALA A C 1
ATOM 646 O O . ALA A 1 84 ? 10.961 -5.916 -1.652 1.00 96.31 84 ALA A O 1
ATOM 647 N N . LEU A 1 85 ? 8.935 -5.580 -2.579 1.00 95.94 85 LEU A N 1
ATOM 648 C CA . LEU A 1 85 ? 8.215 -5.482 -1.308 1.00 95.94 85 LEU A CA 1
ATOM 649 C C . LEU A 1 85 ? 8.297 -6.765 -0.481 1.00 95.94 85 LEU A C 1
ATOM 651 O O . LEU A 1 85 ? 8.315 -6.689 0.741 1.00 95.94 85 LEU A O 1
ATOM 655 N N . GLN A 1 86 ? 8.356 -7.936 -1.115 1.00 95.88 86 GLN A N 1
ATOM 656 C CA . GLN A 1 86 ? 8.363 -9.205 -0.388 1.00 95.88 86 GLN A CA 1
ATOM 657 C C . GLN A 1 86 ? 9.642 -9.388 0.445 1.00 95.88 86 GLN A C 1
ATOM 659 O O . GLN A 1 86 ? 9.617 -10.013 1.504 1.00 95.88 86 GLN A O 1
ATOM 664 N N . SER A 1 87 ? 10.763 -8.854 -0.041 1.00 94.69 87 SER A N 1
ATOM 665 C CA . SER A 1 87 ? 12.085 -8.994 0.576 1.00 94.69 87 SER A CA 1
ATOM 666 C C . SER A 1 87 ? 12.554 -7.749 1.322 1.00 94.69 87 SER A C 1
ATOM 668 O O . SER A 1 87 ? 13.628 -7.760 1.922 1.00 94.69 87 SER A O 1
ATOM 670 N N . ALA A 1 88 ? 11.809 -6.650 1.241 1.00 95.06 88 ALA A N 1
ATOM 671 C CA . ALA A 1 88 ? 12.226 -5.416 1.874 1.00 95.06 88 ALA A CA 1
ATOM 672 C C . ALA A 1 88 ? 12.124 -5.526 3.396 1.00 95.06 88 ALA A C 1
ATOM 674 O O . ALA A 1 88 ? 11.146 -6.035 3.933 1.00 95.06 88 ALA A O 1
ATOM 675 N N . GLY A 1 89 ? 13.139 -5.018 4.096 1.00 93.94 89 GLY A N 1
ATOM 676 C CA . GLY A 1 89 ? 13.056 -4.744 5.535 1.00 93.94 89 GLY A CA 1
ATOM 677 C C . GLY A 1 89 ? 12.625 -3.306 5.832 1.00 93.94 89 GLY A C 1
ATOM 678 O O . GLY A 1 89 ? 12.085 -3.021 6.894 1.00 93.94 89 GLY A O 1
ATOM 679 N N . VAL A 1 90 ? 12.842 -2.397 4.880 1.00 93.81 90 VAL A N 1
ATOM 680 C CA . VAL A 1 90 ? 12.567 -0.966 5.015 1.00 93.81 90 VAL A CA 1
ATOM 681 C C . VAL A 1 90 ? 11.862 -0.485 3.758 1.00 93.81 90 VAL A C 1
ATOM 683 O O . VAL A 1 90 ? 12.239 -0.857 2.644 1.00 93.81 90 VAL A O 1
ATOM 686 N N . ILE A 1 91 ? 10.863 0.365 3.951 1.00 94.00 91 ILE A N 1
ATOM 687 C CA . ILE A 1 91 ? 10.278 1.178 2.895 1.00 94.00 91 ILE A CA 1
ATOM 688 C C . ILE A 1 91 ? 10.435 2.648 3.270 1.00 94.00 91 ILE A C 1
ATOM 690 O O . ILE A 1 91 ? 10.512 3.004 4.445 1.00 94.00 91 ILE A O 1
ATOM 694 N N . GLY A 1 92 ? 10.479 3.504 2.265 1.00 90.56 92 GLY A N 1
ATOM 695 C CA . GLY A 1 92 ? 10.542 4.942 2.429 1.00 90.56 92 GLY A CA 1
ATOM 696 C C . GLY A 1 92 ? 9.775 5.641 1.324 1.00 90.56 92 GLY A C 1
ATOM 697 O O . GLY A 1 92 ? 9.306 5.031 0.363 1.00 90.56 92 GLY A O 1
ATOM 698 N N . PHE A 1 93 ? 9.672 6.953 1.449 1.00 88.62 93 PHE A N 1
ATOM 699 C CA . PHE A 1 93 ? 9.067 7.797 0.433 1.00 88.62 93 PHE A CA 1
ATOM 700 C C . PHE A 1 93 ? 10.023 8.914 0.073 1.00 88.62 93 PHE A C 1
ATOM 702 O O . PHE A 1 93 ? 10.864 9.320 0.877 1.00 88.62 93 PHE A O 1
ATOM 709 N N . ASN A 1 94 ? 9.871 9.444 -1.134 1.00 81.38 94 ASN A N 1
ATOM 710 C CA . ASN A 1 94 ? 10.595 10.644 -1.500 1.00 81.38 94 ASN A CA 1
ATOM 711 C C . ASN A 1 94 ? 10.065 11.835 -0.674 1.00 81.38 94 ASN A C 1
ATOM 713 O O . ASN A 1 94 ? 8.942 12.288 -0.884 1.00 81.38 94 ASN A O 1
ATOM 717 N N . ALA A 1 95 ? 10.884 12.326 0.260 1.00 63.72 95 ALA A N 1
ATOM 718 C CA . ALA A 1 95 ? 10.542 13.358 1.243 1.00 63.72 95 ALA A CA 1
ATOM 719 C C . ALA A 1 95 ? 10.389 14.780 0.668 1.00 63.72 95 ALA A C 1
ATOM 721 O O . ALA A 1 95 ? 10.208 15.726 1.431 1.00 63.72 95 ALA A O 1
ATOM 722 N N . ALA A 1 96 ? 10.461 14.959 -0.657 1.00 72.25 96 ALA A N 1
ATOM 723 C CA . ALA A 1 96 ? 10.357 16.273 -1.295 1.00 72.25 96 ALA A CA 1
ATOM 724 C C . ALA A 1 96 ? 9.029 17.006 -1.008 1.00 72.25 96 ALA A C 1
ATOM 726 O O . ALA A 1 96 ? 8.932 18.209 -1.231 1.00 72.25 96 ALA A O 1
ATOM 727 N N . LEU A 1 97 ? 8.005 16.299 -0.527 1.00 63.28 97 LEU A N 1
ATOM 728 C CA . LEU A 1 97 ? 6.717 16.855 -0.127 1.00 63.28 97 LEU A CA 1
ATOM 729 C C . LEU A 1 97 ? 6.397 16.343 1.279 1.00 63.28 97 LEU A C 1
ATOM 731 O O . LEU A 1 97 ? 6.736 15.208 1.607 1.00 63.28 97 LEU A O 1
ATOM 735 N N . SER A 1 98 ? 5.769 17.175 2.111 1.00 77.88 98 SER A N 1
ATOM 736 C CA . SER A 1 98 ? 5.476 16.934 3.535 1.00 77.88 98 SER A CA 1
ATOM 737 C C . SER A 1 98 ? 4.452 15.812 3.800 1.00 77.88 98 SER A C 1
ATOM 739 O O . SER A 1 98 ? 3.535 15.971 4.601 1.00 77.88 98 SER A O 1
ATOM 741 N N . GLY A 1 99 ? 4.563 14.672 3.124 1.00 82.38 99 GLY A N 1
ATOM 742 C CA . GLY A 1 99 ? 3.665 13.538 3.272 1.00 82.38 99 GLY A CA 1
ATOM 743 C C . GLY A 1 99 ? 3.730 12.560 2.107 1.00 82.38 99 GLY A C 1
ATOM 744 O O . GLY A 1 99 ? 4.345 12.810 1.068 1.00 82.38 99 GLY A O 1
ATOM 745 N N . LEU A 1 100 ? 3.053 11.432 2.291 1.00 86.31 100 LEU A N 1
ATOM 746 C CA . LEU A 1 100 ? 2.834 10.448 1.242 1.00 86.31 100 LEU A CA 1
ATOM 747 C C . LEU A 1 100 ? 1.592 10.837 0.444 1.00 86.31 100 LEU A C 1
ATOM 749 O O . LEU A 1 100 ? 0.496 10.853 0.994 1.00 86.31 100 LEU A O 1
ATOM 753 N N . VAL A 1 101 ? 1.759 11.128 -0.842 1.00 88.88 101 VAL A N 1
ATOM 754 C CA . VAL A 1 101 ? 0.667 11.518 -1.746 1.00 88.88 101 VAL A CA 1
ATOM 755 C C . VAL A 1 101 ? 0.399 10.376 -2.725 1.00 88.88 101 VAL A C 1
ATOM 757 O O . VAL A 1 101 ? 1.347 9.743 -3.203 1.00 88.88 101 VAL A O 1
ATOM 760 N N . ALA A 1 102 ? -0.870 10.120 -3.049 1.00 80.00 102 ALA A N 1
ATOM 761 C CA . ALA A 1 102 ? -1.216 9.271 -4.190 1.00 80.00 102 ALA A CA 1
ATOM 762 C C . ALA A 1 102 ? -0.512 9.822 -5.451 1.00 80.00 102 ALA A C 1
ATOM 764 O O . ALA A 1 102 ? -0.358 11.035 -5.569 1.00 80.00 102 ALA A O 1
ATOM 765 N N . THR A 1 103 ? -0.044 8.967 -6.369 1.00 83.75 103 THR A N 1
ATOM 766 C CA . THR A 1 103 ? 0.845 9.258 -7.530 1.00 83.75 103 THR A CA 1
ATOM 767 C C . THR A 1 103 ? 2.353 9.340 -7.268 1.00 83.75 103 THR A C 1
ATOM 769 O O . THR A 1 103 ? 3.129 9.557 -8.203 1.00 83.75 103 THR A O 1
ATOM 772 N N . LYS A 1 104 ? 2.815 9.169 -6.025 1.00 87.38 104 LYS A N 1
ATOM 773 C CA . LYS A 1 104 ? 4.252 9.229 -5.702 1.00 87.38 104 LYS A CA 1
ATOM 774 C C . LYS A 1 104 ? 4.924 7.866 -5.721 1.00 87.38 104 LYS A C 1
ATOM 776 O O . LYS A 1 104 ? 4.285 6.825 -5.783 1.00 87.38 104 LYS A O 1
ATOM 781 N N . THR A 1 105 ? 6.249 7.892 -5.671 1.00 91.94 105 THR A N 1
ATOM 782 C CA . THR A 1 105 ? 7.076 6.690 -5.662 1.00 91.94 105 THR A CA 1
ATOM 783 C C . THR A 1 105 ? 7.338 6.233 -4.229 1.00 91.94 105 THR A C 1
ATOM 785 O O . THR A 1 105 ? 7.930 6.963 -3.431 1.00 91.94 105 THR A O 1
ATOM 788 N N . LEU A 1 106 ? 6.934 5.004 -3.928 1.00 93.25 106 LEU A N 1
ATOM 789 C CA . LEU A 1 106 ? 7.393 4.221 -2.791 1.00 93.25 106 LEU A CA 1
ATOM 790 C C . LEU A 1 106 ? 8.810 3.714 -3.085 1.00 93.25 106 LEU A C 1
ATOM 792 O O . LEU A 1 106 ? 9.038 3.046 -4.092 1.00 93.25 106 LEU A O 1
ATOM 796 N N . MET A 1 107 ? 9.760 4.026 -2.211 1.00 94.12 107 MET A N 1
ATOM 797 C CA . MET A 1 107 ? 11.094 3.435 -2.242 1.00 94.12 107 MET A CA 1
ATOM 798 C C . MET A 1 107 ? 11.105 2.188 -1.367 1.00 94.12 107 MET A C 1
ATOM 800 O O . MET A 1 107 ? 10.696 2.224 -0.211 1.00 94.12 107 MET A O 1
ATOM 804 N N . VAL A 1 108 ? 11.568 1.078 -1.921 1.00 95.12 108 VAL A N 1
ATOM 805 C CA . VAL A 1 108 ? 11.535 -0.236 -1.285 1.00 95.12 108 VAL A CA 1
ATOM 806 C C . VAL A 1 108 ? 12.962 -0.761 -1.189 1.00 95.12 108 VAL A C 1
ATOM 808 O O . VAL A 1 108 ? 13.610 -0.982 -2.210 1.00 95.12 108 VAL A O 1
ATOM 811 N N . GLY A 1 109 ? 13.466 -0.939 0.033 1.00 93.19 109 GLY A N 1
ATOM 812 C CA . GLY A 1 109 ? 14.874 -1.233 0.312 1.00 93.19 109 GLY A CA 1
ATOM 813 C C . GLY A 1 109 ? 15.668 -0.005 0.772 1.00 93.19 109 GLY A C 1
ATOM 814 O O . GLY A 1 109 ? 15.103 1.030 1.119 1.00 93.19 109 GLY A O 1
ATOM 815 N N . SER A 1 110 ? 16.995 -0.130 0.807 1.00 89.88 110 SER A N 1
ATOM 816 C CA . SER A 1 110 ? 17.907 0.924 1.262 1.00 89.88 110 SER A CA 1
ATOM 817 C C . SER A 1 110 ? 19.085 1.118 0.301 1.00 89.88 110 SER A C 1
ATOM 819 O O . SER A 1 110 ? 19.484 0.207 -0.426 1.00 89.88 110 SER A O 1
ATOM 821 N N . GLY A 1 111 ? 19.647 2.331 0.299 1.00 87.31 111 GLY A N 1
ATOM 822 C CA . GLY A 1 111 ? 20.824 2.677 -0.500 1.00 87.31 111 GLY A CA 1
ATOM 823 C C . GLY A 1 111 ? 20.579 2.648 -2.012 1.00 87.31 111 GLY A C 1
ATOM 824 O O . GLY A 1 111 ? 19.497 2.977 -2.492 1.00 87.31 111 GLY A O 1
ATOM 825 N N . SER A 1 112 ? 21.607 2.257 -2.767 1.00 87.12 112 SER A N 1
ATOM 826 C CA . SER A 1 112 ? 21.587 2.194 -4.236 1.00 87.12 112 SER A CA 1
ATOM 827 C C . SER A 1 112 ? 20.720 1.068 -4.806 1.00 87.12 112 SER A C 1
ATOM 829 O O . SER A 1 112 ? 20.417 1.085 -5.996 1.00 87.12 112 SER A O 1
ATOM 831 N N . SER A 1 113 ? 20.301 0.112 -3.974 1.00 88.69 113 SER A N 1
ATOM 832 C CA . SER A 1 113 ? 19.456 -1.022 -4.370 1.00 88.69 113 SER A CA 1
ATOM 833 C C . SER A 1 113 ? 17.967 -0.777 -4.116 1.00 88.69 113 SER A C 1
ATOM 835 O O . SER A 1 113 ? 17.161 -1.702 -4.232 1.00 88.69 113 SER A O 1
ATOM 837 N N . ALA A 1 114 ? 17.585 0.446 -3.736 1.00 93.44 114 ALA A N 1
ATOM 838 C CA . ALA A 1 114 ? 16.191 0.786 -3.510 1.00 93.44 114 ALA A CA 1
ATOM 839 C C . ALA A 1 114 ? 15.394 0.688 -4.820 1.00 93.44 114 ALA A C 1
ATOM 841 O O . ALA A 1 114 ? 15.679 1.371 -5.805 1.00 93.44 114 ALA A O 1
ATOM 842 N N . SER A 1 115 ? 14.368 -0.159 -4.819 1.00 95.50 115 SER A N 1
ATOM 843 C CA . SER A 1 115 ? 13.416 -0.265 -5.921 1.00 95.50 115 SER A CA 1
ATOM 844 C C . SER A 1 115 ? 12.360 0.826 -5.805 1.00 95.50 115 SER A C 1
ATOM 846 O O . SER A 1 115 ? 11.906 1.158 -4.712 1.00 95.50 115 SER A O 1
ATOM 848 N N . GLN A 1 116 ? 11.969 1.389 -6.942 1.00 95.44 116 GLN A N 1
ATOM 849 C CA . GLN A 1 116 ? 10.982 2.459 -7.025 1.00 95.44 116 GLN A CA 1
ATOM 850 C C . GLN A 1 116 ? 9.651 1.902 -7.518 1.00 95.44 116 GLN A C 1
ATOM 852 O O . GLN A 1 116 ? 9.574 1.367 -8.621 1.00 95.44 116 GLN A O 1
ATOM 857 N N . CYS A 1 117 ? 8.604 2.048 -6.712 1.00 96.12 117 CYS A N 1
ATOM 858 C CA . CYS A 1 117 ? 7.279 1.519 -7.006 1.00 96.12 117 CYS A CA 1
ATOM 859 C C . CYS A 1 117 ? 6.239 2.638 -6.949 1.00 96.12 117 CYS A C 1
ATOM 861 O O . CYS A 1 117 ? 6.113 3.329 -5.944 1.00 96.12 117 CYS A O 1
ATOM 863 N N . GLY A 1 118 ? 5.511 2.859 -8.044 1.00 95.56 118 GLY A N 1
ATOM 864 C CA . GLY A 1 118 ? 4.480 3.899 -8.103 1.00 95.56 118 GLY A CA 1
ATOM 865 C C . GLY A 1 118 ? 3.294 3.569 -7.196 1.00 95.56 118 GLY A C 1
ATOM 866 O O . GLY A 1 118 ? 2.797 2.444 -7.227 1.00 95.56 118 GLY A O 1
ATOM 867 N N . VAL A 1 119 ? 2.849 4.541 -6.403 1.00 95.19 119 VAL A N 1
ATOM 868 C CA . VAL A 1 119 ? 1.640 4.480 -5.575 1.00 95.19 119 VAL A CA 1
ATOM 869 C C . VAL A 1 119 ? 0.487 5.065 -6.381 1.00 95.19 119 VAL A C 1
ATOM 871 O O . VAL A 1 119 ? 0.518 6.235 -6.751 1.00 95.19 119 VAL A O 1
ATOM 874 N N . ASP A 1 120 ? -0.529 4.256 -6.644 1.00 95.81 120 ASP A N 1
ATOM 875 C CA . ASP A 1 120 ? -1.746 4.649 -7.354 1.00 95.81 120 ASP A CA 1
ATOM 876 C C . ASP A 1 120 ? -2.754 5.295 -6.400 1.00 95.81 120 ASP A C 1
ATOM 878 O O . ASP A 1 120 ? -3.204 6.418 -6.617 1.00 95.81 120 ASP A O 1
ATOM 882 N N . GLN A 1 121 ? -3.039 4.617 -5.288 1.00 96.00 121 GLN A N 1
ATOM 883 C CA . GLN A 1 121 ? -4.062 5.029 -4.335 1.00 96.00 121 GLN A CA 1
ATOM 884 C C . GLN A 1 121 ? -3.586 4.806 -2.903 1.00 96.00 121 GLN A C 1
ATOM 886 O O . GLN A 1 121 ? -2.874 3.846 -2.603 1.00 96.00 121 GLN A O 1
ATOM 891 N N . ILE A 1 122 ? -4.033 5.679 -2.004 1.00 95.94 122 ILE A N 1
ATOM 892 C CA . ILE A 1 122 ? -3.895 5.486 -0.566 1.00 95.94 122 ILE A CA 1
ATOM 893 C C . ILE A 1 122 ? -5.296 5.379 0.013 1.00 95.94 122 ILE A C 1
ATOM 895 O O . ILE A 1 122 ? -6.158 6.210 -0.261 1.00 95.94 122 ILE A O 1
ATOM 899 N N . VAL A 1 123 ? -5.540 4.344 0.804 1.00 97.06 123 VAL A N 1
ATOM 900 C CA . VAL A 1 123 ? -6.846 4.096 1.414 1.00 97.06 123 VAL A CA 1
ATOM 901 C C . VAL A 1 123 ? -6.675 4.047 2.917 1.00 97.06 123 VAL A C 1
ATOM 903 O O . VAL A 1 123 ? -5.847 3.291 3.421 1.00 97.06 123 VAL A O 1
ATOM 906 N N . GLN A 1 124 ? -7.450 4.843 3.651 1.00 96.69 124 GLN A N 1
ATOM 907 C CA . GLN A 1 124 ? -7.419 4.761 5.106 1.00 96.69 124 GLN A CA 1
ATOM 908 C C . GLN A 1 124 ? -7.996 3.412 5.548 1.00 96.69 124 GLN A C 1
ATOM 910 O O . GLN A 1 124 ? -8.971 2.915 4.984 1.00 96.69 124 GLN A O 1
ATOM 915 N N . LEU A 1 125 ? -7.383 2.795 6.551 1.00 97.19 125 LEU A N 1
ATOM 916 C CA . LEU A 1 125 ? -7.852 1.544 7.126 1.00 97.19 125 LEU A CA 1
ATOM 917 C C . LEU A 1 125 ? -8.449 1.813 8.501 1.00 97.19 125 LEU A C 1
ATOM 919 O O . LEU A 1 125 ? -7.835 2.454 9.353 1.00 97.19 125 LEU A O 1
ATOM 923 N N . GLN A 1 126 ? -9.638 1.272 8.736 1.00 96.31 126 GLN A N 1
ATOM 924 C CA . GLN A 1 126 ? -10.258 1.261 10.052 1.00 96.31 126 GLN A CA 1
ATOM 925 C C . GLN A 1 126 ? -10.044 -0.107 10.686 1.00 96.31 126 GLN A C 1
ATOM 927 O O . GLN A 1 126 ? -10.313 -1.137 10.066 1.00 96.31 126 GLN A O 1
ATOM 932 N N . ARG A 1 127 ? -9.574 -0.128 11.936 1.00 95.00 127 ARG A N 1
ATOM 933 C CA . ARG A 1 127 ? -9.499 -1.368 12.709 1.00 95.00 127 ARG A CA 1
ATOM 934 C C . ARG A 1 127 ? -10.925 -1.834 12.986 1.00 95.00 127 ARG A C 1
ATOM 936 O O . ARG A 1 127 ? -11.650 -1.202 13.753 1.00 95.00 127 ARG A O 1
ATOM 943 N N . SER A 1 128 ? -11.344 -2.915 12.343 1.00 87.88 128 SER A N 1
ATOM 944 C CA . SER A 1 128 ? -12.613 -3.553 12.654 1.00 87.88 128 SER A CA 1
ATOM 945 C C . SER A 1 128 ? -12.439 -4.202 14.021 1.00 87.88 128 SER A C 1
ATOM 947 O O . SER A 1 128 ? -11.732 -5.196 14.141 1.00 87.88 128 SER A O 1
ATOM 949 N N . GLY A 1 129 ? -13.062 -3.646 15.067 1.00 80.00 129 GLY A N 1
ATOM 950 C CA . GLY A 1 129 ? -13.033 -4.207 16.430 1.00 80.00 129 GLY A CA 1
ATOM 951 C C . GLY A 1 129 ? -13.529 -5.660 16.525 1.00 80.00 129 GLY A C 1
ATOM 952 O O . GLY A 1 129 ? -13.417 -6.295 17.568 1.00 80.00 129 GLY A O 1
ATOM 953 N N . VAL A 1 130 ? -14.039 -6.198 15.418 1.00 69.19 130 VAL A N 1
ATOM 954 C CA . VAL A 1 130 ? -14.247 -7.619 15.179 1.00 69.19 130 VAL A CA 1
ATOM 955 C C . VAL A 1 130 ? -12.905 -8.252 14.813 1.00 69.19 130 VAL A C 1
ATOM 957 O O . VAL A 1 130 ? -12.554 -8.384 13.641 1.00 69.19 130 VAL A O 1
ATOM 960 N N . PHE A 1 131 ? -12.144 -8.665 15.823 1.00 61.69 131 PHE A N 1
ATOM 961 C CA . PHE A 1 131 ? -11.156 -9.708 15.582 1.00 61.69 131 PHE A CA 1
ATOM 962 C C . PHE A 1 131 ? -11.932 -10.974 15.235 1.00 61.69 131 PHE A C 1
ATOM 964 O O . PHE A 1 131 ? -12.809 -11.351 16.020 1.00 61.69 131 PHE A O 1
ATOM 971 N N . PRO A 1 132 ? -11.672 -11.631 14.089 1.00 62.75 132 PRO A N 1
ATOM 972 C CA . PRO A 1 132 ? -12.200 -12.965 13.899 1.00 62.75 132 PRO A CA 1
ATOM 973 C C . PRO A 1 132 ? -11.691 -13.781 15.082 1.00 62.75 132 PRO A C 1
ATOM 975 O O . PRO A 1 132 ? -10.481 -13.943 15.251 1.00 62.75 132 PRO A O 1
ATOM 978 N N . VAL A 1 133 ? -12.609 -14.220 15.947 1.00 70.94 133 VAL A N 1
ATOM 979 C CA . VAL A 1 133 ? -12.273 -15.194 16.980 1.00 70.94 133 VAL A CA 1
ATOM 980 C C . VAL A 1 133 ? -11.657 -16.351 16.204 1.00 70.94 133 VAL A C 1
ATOM 982 O O . VAL A 1 133 ? -12.339 -16.874 15.314 1.00 70.94 133 VAL A O 1
ATOM 985 N N . PRO A 1 134 ? -10.369 -16.680 16.424 1.00 68.44 134 PRO A N 1
ATOM 986 C CA . PRO A 1 134 ? -9.740 -17.756 15.685 1.00 68.44 134 PRO A CA 1
ATOM 987 C C . PRO A 1 134 ? -10.650 -18.966 15.831 1.00 68.44 134 PRO A C 1
ATOM 989 O O . PRO A 1 134 ? -11.039 -19.313 16.951 1.00 68.44 134 PRO A O 1
ATOM 992 N N . ALA A 1 135 ? -11.067 -19.540 14.695 1.00 76.44 135 ALA A N 1
ATOM 993 C CA . ALA A 1 135 ? -11.846 -20.766 14.718 1.00 76.44 135 ALA A CA 1
ATOM 994 C C . ALA A 1 135 ? -11.121 -21.730 15.665 1.00 76.44 135 ALA A C 1
ATOM 996 O O . ALA A 1 135 ? -9.887 -21.795 15.590 1.00 76.44 135 ALA A O 1
ATOM 997 N N . PRO A 1 136 ? -11.839 -22.397 16.588 1.00 76.94 136 PRO A N 1
ATOM 998 C CA . PRO A 1 136 ? -11.206 -23.239 17.587 1.00 76.94 136 PRO A CA 1
ATOM 999 C C . PRO A 1 136 ? -10.225 -24.151 16.868 1.00 76.94 136 PRO A C 1
ATOM 1001 O O . PRO A 1 136 ? -10.616 -24.862 15.937 1.00 76.94 136 PRO A O 1
ATOM 1004 N N . THR A 1 137 ? -8.945 -24.049 17.242 1.00 78.00 137 THR A N 1
ATOM 1005 C CA . THR A 1 137 ? -7.888 -24.871 16.663 1.00 78.00 137 THR A CA 1
ATOM 1006 C C . THR A 1 137 ? -8.402 -26.304 16.695 1.00 78.00 137 THR A C 1
ATOM 1008 O O . THR A 1 137 ? -8.769 -26.766 17.783 1.00 78.00 137 THR A O 1
ATOM 1011 N N . PRO A 1 138 ? -8.520 -26.994 15.544 1.00 82.56 138 PRO A N 1
ATOM 1012 C CA . PRO A 1 138 ? -8.987 -28.367 15.559 1.00 82.56 138 PRO A CA 1
ATOM 1013 C C . PRO A 1 138 ? -8.109 -29.134 16.551 1.00 82.56 138 PRO A C 1
ATOM 1015 O O . PRO A 1 138 ? -6.896 -28.882 16.589 1.00 82.56 138 PRO A O 1
ATOM 1018 N N . PRO A 1 139 ? -8.694 -30.014 17.384 1.00 86.69 139 PRO A N 1
ATOM 1019 C CA . PRO A 1 139 ? -7.919 -30.772 18.351 1.00 86.69 139 PRO A CA 1
ATOM 1020 C C . PRO A 1 139 ? -6.735 -31.410 17.620 1.00 86.69 139 PRO A C 1
ATOM 1022 O O . PRO A 1 139 ? -6.915 -31.829 16.466 1.00 86.69 139 PRO A O 1
ATOM 1025 N N . PRO A 1 140 ? -5.539 -31.451 18.243 1.00 85.00 140 PRO A N 1
ATOM 1026 C CA . PRO A 1 140 ? -4.364 -32.044 17.630 1.00 85.00 140 PRO A CA 1
ATOM 1027 C C . PRO A 1 140 ? -4.780 -33.370 17.010 1.00 85.00 140 PRO A C 1
ATOM 1029 O O . PRO A 1 140 ? -5.281 -34.253 17.714 1.00 85.00 140 PRO A O 1
ATOM 1032 N N . ARG A 1 141 ? -4.673 -33.488 15.679 1.00 80.62 141 ARG A N 1
ATOM 1033 C CA . ARG A 1 141 ? -4.951 -34.768 15.031 1.00 80.62 141 ARG A CA 1
ATOM 1034 C C . ARG A 1 141 ? -4.072 -35.784 15.736 1.00 80.62 141 ARG A C 1
ATOM 1036 O O . ARG A 1 141 ? -2.874 -35.540 15.890 1.00 80.62 141 AR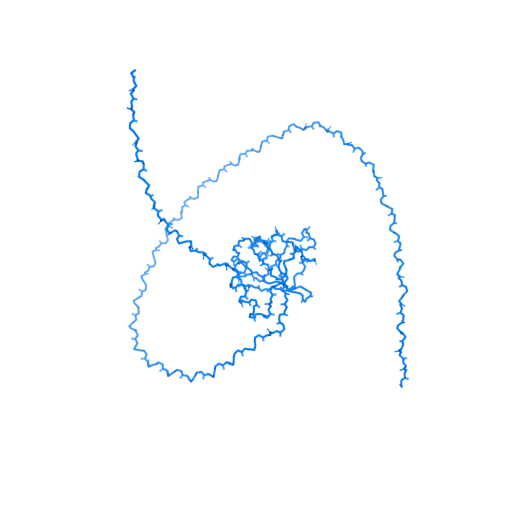G A O 1
ATOM 1043 N N . ALA A 1 142 ? -4.678 -36.890 16.172 1.00 82.06 142 ALA A N 1
ATOM 1044 C CA . ALA A 1 142 ? -3.921 -38.018 16.682 1.00 82.06 142 ALA A CA 1
ATOM 1045 C C . ALA A 1 142 ? -2.753 -38.261 15.715 1.00 82.06 142 ALA A C 1
ATOM 1047 O O . ALA A 1 142 ? -2.991 -38.227 14.498 1.00 82.06 142 ALA A O 1
ATOM 1048 N N . PRO A 1 143 ? -1.515 -38.406 16.224 1.00 78.19 143 PRO A N 1
ATOM 1049 C CA . PRO A 1 143 ? -0.339 -38.536 15.381 1.00 78.19 143 PRO A CA 1
ATOM 1050 C C . PRO A 1 143 ? -0.638 -39.577 14.310 1.00 78.19 143 PRO A C 1
ATOM 1052 O O . PRO A 1 143 ? -1.029 -40.707 14.623 1.00 78.19 143 PRO A O 1
ATOM 1055 N N . ALA A 1 144 ? -0.555 -39.160 13.042 1.00 78.75 144 ALA A N 1
ATOM 1056 C CA . ALA A 1 144 ? -0.713 -40.079 11.930 1.00 78.75 144 ALA A CA 1
ATOM 1057 C C . ALA A 1 144 ? 0.233 -41.251 12.195 1.00 78.75 144 ALA A C 1
ATOM 1059 O O . ALA A 1 144 ? 1.394 -41.025 12.550 1.00 78.75 144 ALA A O 1
ATOM 1060 N N . ARG A 1 145 ? -0.285 -42.487 12.109 1.00 77.38 145 ARG A N 1
ATOM 1061 C CA . ARG A 1 145 ? 0.524 -43.693 12.327 1.00 77.38 145 ARG A CA 1
ATOM 1062 C C . ARG A 1 145 ? 1.829 -43.518 11.564 1.00 77.38 145 ARG A C 1
ATOM 1064 O O . ARG A 1 145 ? 1.784 -43.184 10.379 1.00 77.38 145 ARG A O 1
ATOM 1071 N N . ALA A 1 146 ? 2.950 -43.700 12.265 1.00 75.38 146 ALA A N 1
ATOM 1072 C CA . ALA A 1 146 ? 4.268 -43.587 11.668 1.00 75.38 146 ALA A CA 1
ATOM 1073 C C . ALA A 1 146 ? 4.265 -44.376 10.347 1.00 75.38 146 ALA A C 1
ATOM 1075 O O . ALA A 1 146 ? 3.850 -45.543 10.354 1.00 75.38 146 ALA A O 1
ATOM 1076 N N . PRO A 1 147 ? 4.622 -43.748 9.212 1.00 74.62 147 PRO A N 1
ATOM 1077 C CA . PRO A 1 147 ? 4.674 -44.453 7.945 1.00 74.62 147 PRO A CA 1
ATOM 1078 C C . PRO A 1 147 ? 5.580 -45.672 8.116 1.00 74.62 147 PRO A C 1
ATOM 1080 O O . PRO A 1 147 ? 6.657 -45.572 8.707 1.00 74.62 147 PRO A O 1
ATOM 1083 N N . ALA A 1 148 ? 5.109 -46.833 7.650 1.00 79.31 148 ALA A N 1
ATOM 1084 C CA . ALA A 1 148 ? 5.899 -48.055 7.675 1.00 79.31 148 ALA A CA 1
ATOM 1085 C C . ALA A 1 148 ? 7.283 -47.779 7.054 1.00 79.31 148 ALA A C 1
ATOM 1087 O O . ALA A 1 148 ? 7.349 -47.007 6.091 1.00 79.31 148 ALA A O 1
ATOM 1088 N N . PRO A 1 149 ? 8.368 -48.381 7.581 1.00 80.00 149 PRO A N 1
ATOM 1089 C CA . PRO A 1 149 ? 9.720 -48.147 7.093 1.00 80.00 149 PRO A CA 1
ATOM 1090 C C . PRO A 1 149 ? 9.763 -48.240 5.568 1.00 80.00 149 PRO A C 1
ATOM 1092 O O . PRO A 1 149 ? 9.476 -49.290 4.987 1.00 80.00 149 PRO A O 1
ATOM 1095 N N . ALA A 1 150 ? 10.068 -47.120 4.910 1.00 76.25 150 ALA A N 1
ATOM 1096 C CA . ALA A 1 150 ? 10.237 -47.106 3.469 1.00 76.25 150 ALA A CA 1
ATOM 1097 C C . ALA A 1 150 ? 11.387 -48.058 3.125 1.00 76.25 150 ALA A C 1
ATOM 1099 O O . ALA A 1 150 ? 12.461 -47.977 3.726 1.00 76.25 150 ALA A O 1
ATOM 1100 N N . LYS A 1 151 ? 11.158 -48.972 2.173 1.00 80.69 151 LYS A N 1
ATOM 1101 C CA . LYS A 1 151 ? 12.220 -49.841 1.653 1.00 80.69 151 LYS A CA 1
ATOM 1102 C C . LYS A 1 151 ? 13.421 -48.962 1.270 1.00 80.69 151 LYS A C 1
ATOM 1104 O O . LYS A 1 151 ? 13.200 -47.939 0.612 1.00 80.69 151 LYS A O 1
ATOM 1109 N N . PRO A 1 152 ? 14.655 -49.330 1.661 1.00 77.19 152 PRO A N 1
ATOM 1110 C CA . PRO A 1 152 ? 15.843 -48.565 1.311 1.00 77.19 152 PRO A CA 1
ATOM 1111 C C . PRO A 1 152 ? 15.877 -48.377 -0.206 1.00 77.19 152 PRO A C 1
ATOM 1113 O O . PRO A 1 152 ? 15.884 -49.347 -0.966 1.00 77.19 152 PRO A O 1
ATOM 1116 N N . ARG A 1 153 ? 15.812 -47.117 -0.650 1.00 70.81 153 ARG A N 1
ATOM 1117 C CA . ARG A 1 153 ? 15.982 -46.790 -2.065 1.00 70.81 153 ARG A CA 1
ATOM 1118 C C . ARG A 1 153 ? 17.410 -47.151 -2.448 1.00 70.81 153 ARG A C 1
ATOM 1120 O O . ARG A 1 153 ? 18.348 -46.781 -1.745 1.00 70.81 153 ARG A O 1
ATOM 1127 N N . ALA A 1 154 ? 17.548 -47.877 -3.554 1.00 79.88 154 ALA A N 1
ATOM 1128 C CA . ALA A 1 154 ? 18.837 -48.128 -4.178 1.00 79.88 154 ALA A CA 1
ATOM 1129 C C . ALA A 1 154 ? 19.581 -46.797 -4.360 1.00 79.88 154 ALA A C 1
ATOM 1131 O O . ALA A 1 154 ? 18.961 -45.787 -4.708 1.00 79.88 154 ALA A O 1
ATOM 1132 N N . ALA A 1 155 ? 20.884 -46.801 -4.072 1.00 75.19 155 ALA A N 1
ATOM 1133 C CA . ALA A 1 155 ? 21.726 -45.619 -4.164 1.00 75.19 155 ALA A CA 1
ATOM 1134 C C . ALA A 1 155 ? 21.571 -44.976 -5.548 1.00 75.19 155 ALA A C 1
ATOM 1136 O O . ALA A 1 155 ? 21.697 -45.651 -6.572 1.00 75.19 155 ALA A O 1
ATOM 1137 N N . ALA A 1 156 ? 21.254 -43.680 -5.566 1.00 80.06 156 ALA A N 1
ATOM 1138 C CA . ALA A 1 156 ? 21.223 -42.924 -6.805 1.00 80.06 156 ALA A CA 1
ATOM 1139 C C . ALA A 1 156 ? 22.630 -42.959 -7.434 1.00 80.06 156 ALA A C 1
ATOM 1141 O O . ALA A 1 156 ? 23.614 -42.794 -6.706 1.00 80.06 156 ALA A O 1
ATOM 1142 N N . PRO A 1 157 ? 22.746 -43.203 -8.750 1.00 80.00 157 PRO A N 1
ATOM 1143 C CA . PRO A 1 157 ? 24.033 -43.182 -9.431 1.00 80.00 157 PRO A CA 1
ATOM 1144 C C . PRO A 1 157 ? 24.699 -41.816 -9.246 1.00 80.00 157 PRO A C 1
ATOM 1146 O O . PRO A 1 157 ? 24.024 -40.783 -9.252 1.00 80.00 157 PRO A O 1
ATOM 1149 N N . ALA A 1 158 ? 26.020 -41.826 -9.055 1.00 84.12 158 ALA A N 1
ATOM 1150 C CA . ALA A 1 158 ? 26.798 -40.609 -8.880 1.00 84.12 158 ALA A CA 1
ATOM 1151 C C . ALA A 1 158 ? 26.556 -39.658 -10.070 1.00 84.12 158 ALA A C 1
ATOM 1153 O O . ALA A 1 158 ? 26.552 -40.121 -11.217 1.00 84.12 158 ALA A O 1
ATOM 1154 N N . PRO A 1 159 ? 26.328 -38.355 -9.826 1.00 80.19 159 PRO A N 1
ATOM 1155 C CA . PRO A 1 159 ? 26.132 -37.397 -10.903 1.00 80.19 159 PRO A CA 1
ATOM 1156 C C . PRO A 1 159 ? 27.363 -37.379 -11.813 1.00 80.19 159 PRO A C 1
ATOM 1158 O O . PRO A 1 159 ? 28.501 -37.382 -11.341 1.00 80.19 159 PRO A O 1
ATOM 1161 N N . ALA A 1 160 ? 27.120 -37.380 -13.125 1.00 86.06 160 ALA A N 1
ATOM 1162 C CA . ALA A 1 160 ? 28.171 -37.243 -14.121 1.00 86.06 160 ALA A CA 1
ATOM 1163 C C . ALA A 1 160 ? 28.958 -35.935 -13.889 1.00 86.06 160 ALA A C 1
ATOM 1165 O O . ALA A 1 160 ? 28.357 -34.927 -13.503 1.00 86.06 160 ALA A O 1
ATOM 1166 N N . PRO A 1 161 ? 30.285 -35.936 -14.108 1.00 83.12 161 PRO A N 1
ATOM 1167 C CA . PRO A 1 161 ? 31.111 -34.745 -13.946 1.00 83.12 161 PRO A CA 1
ATOM 1168 C C . PRO A 1 161 ? 30.591 -33.604 -14.826 1.00 83.12 161 PRO A C 1
ATOM 1170 O O . PRO A 1 161 ? 30.282 -33.802 -16.003 1.00 83.12 161 PRO A O 1
ATOM 1173 N N . ALA A 1 162 ? 30.477 -32.413 -14.236 1.00 85.19 162 ALA A N 1
ATOM 1174 C CA . ALA A 1 162 ? 30.041 -31.223 -14.950 1.00 85.19 162 ALA A CA 1
ATOM 1175 C C . ALA A 1 162 ? 31.020 -30.900 -16.099 1.00 85.19 162 ALA A C 1
ATOM 1177 O O . ALA A 1 162 ? 32.235 -31.021 -15.911 1.00 85.19 162 ALA A O 1
ATOM 1178 N N . PRO A 1 163 ? 30.521 -30.495 -17.280 1.00 82.19 163 PRO A N 1
ATOM 1179 C CA . PRO A 1 163 ? 31.372 -30.078 -18.388 1.00 82.19 163 PRO A CA 1
ATOM 1180 C C . PRO A 1 163 ? 32.240 -28.879 -17.986 1.00 82.19 163 PRO A C 1
ATOM 1182 O O . PRO A 1 163 ? 31.788 -27.976 -17.280 1.00 82.19 163 PRO A O 1
ATOM 1185 N N . ALA A 1 164 ? 33.496 -28.889 -18.439 1.00 84.81 164 ALA A N 1
ATOM 1186 C CA . ALA A 1 164 ? 34.443 -27.811 -18.190 1.00 84.81 164 ALA A CA 1
ATOM 1187 C C . ALA A 1 164 ? 33.900 -26.472 -18.735 1.00 84.81 164 ALA A C 1
ATOM 1189 O O . ALA A 1 164 ? 33.321 -26.456 -19.826 1.00 84.81 164 ALA A O 1
ATOM 1190 N N . PRO A 1 165 ? 34.066 -25.358 -17.999 1.00 79.62 165 PRO A N 1
ATOM 1191 C CA . PRO A 1 165 ? 33.602 -24.049 -18.442 1.00 79.62 165 PRO A CA 1
ATOM 1192 C C . PRO A 1 165 ? 34.250 -23.660 -19.776 1.00 79.62 165 PRO A C 1
ATOM 1194 O O . PRO A 1 165 ? 35.458 -23.809 -19.967 1.00 79.62 165 PRO A O 1
ATOM 1197 N N . ALA A 1 166 ? 33.423 -23.169 -20.701 1.00 83.62 166 ALA A N 1
ATOM 1198 C CA . ALA A 1 166 ? 33.873 -22.648 -21.983 1.00 83.62 166 ALA A CA 1
ATOM 1199 C C . ALA A 1 166 ? 34.794 -21.425 -21.779 1.00 83.62 166 ALA A C 1
ATOM 1201 O O . ALA A 1 166 ? 34.583 -20.657 -20.835 1.00 83.62 166 ALA A O 1
ATOM 1202 N N . PRO A 1 167 ? 35.809 -21.234 -22.641 1.00 78.00 167 PRO A N 1
ATOM 1203 C CA . PRO A 1 167 ? 36.719 -20.097 -22.555 1.00 78.00 167 PRO A CA 1
ATOM 1204 C C . PRO A 1 167 ? 35.957 -18.768 -22.647 1.00 78.00 167 PRO A C 1
ATOM 1206 O O . PRO A 1 167 ? 35.059 -18.611 -23.477 1.00 78.00 167 PRO A O 1
ATOM 1209 N N . ALA A 1 168 ? 36.320 -17.824 -21.776 1.00 78.75 168 ALA A N 1
ATOM 1210 C CA . ALA A 1 168 ? 35.737 -16.490 -21.738 1.00 78.75 168 ALA A CA 1
ATOM 1211 C C . ALA A 1 168 ? 35.966 -15.757 -23.080 1.00 78.75 168 ALA A C 1
ATOM 1213 O O . ALA A 1 168 ? 37.077 -15.822 -23.615 1.00 78.75 168 ALA A O 1
ATOM 1214 N N . PRO A 1 169 ? 34.950 -15.065 -23.629 1.00 77.25 169 PRO A N 1
ATOM 1215 C CA . PRO A 1 169 ? 35.116 -14.204 -24.795 1.00 77.25 169 PRO A CA 1
ATOM 1216 C C . PRO A 1 169 ? 36.189 -13.140 -24.541 1.00 77.25 169 PRO A C 1
ATOM 1218 O O . PRO A 1 169 ? 36.194 -12.506 -23.487 1.00 77.25 169 PRO A O 1
ATOM 1221 N N . ALA A 1 170 ? 37.095 -12.961 -25.505 1.00 74.88 170 ALA A N 1
ATOM 1222 C CA . ALA A 1 170 ? 38.094 -11.902 -25.473 1.00 74.88 170 ALA A CA 1
ATOM 1223 C C . ALA A 1 170 ? 37.394 -10.536 -25.426 1.00 74.88 170 ALA A C 1
ATOM 1225 O O . ALA A 1 170 ? 36.493 -10.276 -26.223 1.00 74.88 170 ALA A O 1
ATOM 1226 N N . GLU A 1 171 ? 37.795 -9.694 -24.475 1.00 70.12 171 GLU A N 1
ATOM 1227 C CA . GLU A 1 171 ? 37.231 -8.361 -24.285 1.00 70.12 171 GLU A CA 1
ATOM 1228 C C . GLU A 1 171 ? 37.456 -7.512 -25.544 1.00 70.12 171 GLU A C 1
ATOM 1230 O O . GLU A 1 171 ? 38.588 -7.232 -25.944 1.00 70.12 171 GLU A O 1
ATOM 1235 N N . GLU A 1 172 ? 36.356 -7.137 -26.194 1.00 73.19 172 GLU A N 1
ATOM 1236 C CA . GLU A 1 172 ? 36.354 -6.229 -27.335 1.00 73.19 172 GLU A CA 1
ATOM 1237 C C . GLU A 1 172 ? 36.693 -4.817 -26.843 1.00 73.19 172 GLU A C 1
ATOM 1239 O O . GLU A 1 172 ? 36.117 -4.321 -25.872 1.00 73.19 172 GLU A O 1
ATOM 1244 N N . ALA A 1 173 ? 37.688 -4.196 -27.478 1.00 71.25 173 ALA A N 1
ATOM 1245 C CA . ALA A 1 173 ? 38.242 -2.919 -27.052 1.00 71.25 173 ALA A CA 1
ATOM 1246 C C . ALA A 1 173 ? 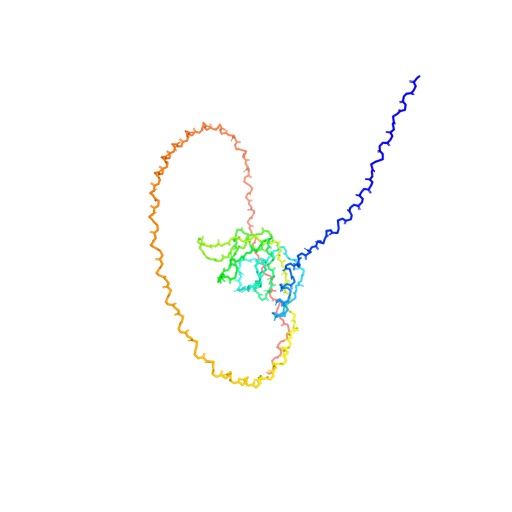37.157 -1.834 -26.990 1.00 71.25 173 ALA A C 1
ATOM 1248 O O . ALA A 1 173 ? 36.437 -1.592 -27.961 1.00 71.25 173 ALA A O 1
ATOM 1249 N N . ALA A 1 174 ? 37.067 -1.162 -25.841 1.00 68.69 174 ALA A N 1
ATOM 1250 C CA . ALA A 1 174 ? 36.128 -0.073 -25.631 1.00 68.69 174 ALA A CA 1
ATOM 1251 C C . ALA A 1 174 ? 36.337 1.046 -26.674 1.00 68.69 174 ALA A C 1
ATOM 1253 O O . ALA A 1 174 ? 37.482 1.425 -26.949 1.00 68.69 174 ALA A O 1
ATOM 1254 N N . PRO A 1 175 ? 35.256 1.607 -27.245 1.00 73.81 175 PRO A N 1
ATOM 1255 C CA . PRO A 1 175 ? 35.357 2.717 -28.179 1.00 73.81 175 PRO A CA 1
ATOM 1256 C C . PRO A 1 175 ? 35.945 3.951 -27.486 1.00 73.81 175 PRO A C 1
ATOM 1258 O O . PRO A 1 175 ? 35.547 4.322 -26.379 1.00 73.81 175 PRO A O 1
ATOM 1261 N N . VAL A 1 176 ? 36.896 4.596 -28.162 1.00 78.94 176 VAL A N 1
ATOM 1262 C CA . VAL A 1 176 ? 37.509 5.854 -27.722 1.00 78.94 176 VAL A CA 1
ATOM 1263 C C . VAL A 1 176 ? 36.414 6.927 -27.624 1.00 78.94 176 VAL A C 1
ATOM 1265 O O . VAL A 1 176 ? 35.657 7.095 -28.583 1.00 78.94 176 VAL A O 1
ATOM 1268 N N . PRO A 1 177 ? 36.299 7.655 -26.498 1.00 73.31 177 PRO A N 1
ATOM 1269 C CA . PRO A 1 177 ? 35.275 8.678 -26.339 1.00 73.31 177 PRO A CA 1
ATOM 1270 C C . PRO A 1 177 ? 35.459 9.802 -27.363 1.00 73.31 177 PRO A C 1
ATOM 1272 O O . PRO A 1 177 ? 36.535 10.389 -27.489 1.00 73.31 177 PRO A O 1
ATOM 1275 N N . THR A 1 178 ? 34.381 10.116 -28.080 1.00 81.38 178 THR A N 1
ATOM 1276 C CA . THR A 1 178 ? 34.293 11.285 -28.959 1.00 81.38 178 THR A CA 1
ATOM 1277 C C . THR A 1 178 ? 34.464 12.561 -28.125 1.00 81.38 178 THR A C 1
ATOM 1279 O O . THR A 1 178 ? 33.830 12.675 -27.071 1.00 81.38 178 THR A O 1
ATOM 1282 N N . PRO A 1 179 ? 35.294 13.531 -28.554 1.00 81.88 179 PRO A N 1
ATOM 1283 C CA . PRO A 1 179 ? 35.461 14.785 -27.830 1.00 81.88 179 PRO A CA 1
ATOM 1284 C C . PRO A 1 179 ? 34.125 15.542 -27.720 1.00 81.88 179 PRO A C 1
ATOM 1286 O O . PRO A 1 179 ? 33.310 15.490 -28.648 1.00 81.88 179 PRO A O 1
ATOM 1289 N N . PRO A 1 180 ? 33.887 16.247 -26.600 1.00 83.19 180 PRO A N 1
ATOM 1290 C CA . PRO A 1 180 ? 32.676 17.032 -26.418 1.00 83.19 180 PRO A CA 1
ATOM 1291 C C . PRO A 1 180 ? 32.587 18.141 -27.479 1.00 83.19 180 PRO A C 1
ATOM 1293 O O . PRO A 1 180 ? 33.616 18.699 -27.876 1.00 83.19 180 PRO A O 1
ATOM 1296 N N . PRO A 1 181 ? 31.373 18.482 -27.945 1.00 81.56 181 PRO A N 1
ATOM 1297 C CA . PRO A 1 181 ? 31.190 19.584 -28.873 1.00 81.56 181 PRO A CA 1
ATOM 1298 C C . PRO A 1 181 ? 31.633 20.911 -28.233 1.00 81.56 181 PRO A C 1
ATOM 1300 O O . PRO A 1 181 ? 31.505 21.085 -27.016 1.00 81.56 181 PRO A O 1
ATOM 1303 N N . PRO A 1 182 ? 32.143 21.860 -29.036 1.00 83.25 182 PRO A N 1
ATOM 1304 C CA . PRO A 1 182 ? 32.501 23.184 -28.550 1.00 83.25 182 PRO A CA 1
ATOM 1305 C C . PRO A 1 182 ? 31.272 23.895 -27.955 1.00 83.25 182 PRO A C 1
ATOM 1307 O O . PRO A 1 182 ? 30.154 23.701 -28.443 1.00 83.25 182 PRO A O 1
ATOM 1310 N N . PRO A 1 183 ? 31.458 24.718 -26.907 1.00 76.19 183 PRO A N 1
ATOM 1311 C CA . PRO A 1 183 ? 30.369 25.450 -26.276 1.00 76.19 183 PRO A CA 1
ATOM 1312 C C . PRO A 1 183 ? 29.667 26.358 -27.291 1.00 76.19 183 PRO A C 1
ATOM 1314 O O . PRO A 1 183 ? 30.312 27.067 -28.066 1.00 76.19 183 PRO A O 1
ATOM 1317 N N . ALA A 1 184 ? 28.334 26.320 -27.285 1.00 78.75 184 ALA A N 1
ATOM 1318 C CA . ALA A 1 184 ? 27.517 27.190 -28.117 1.00 78.75 184 ALA A CA 1
ATOM 1319 C C . ALA A 1 184 ? 27.744 28.673 -27.743 1.00 78.75 184 ALA A C 1
ATOM 1321 O O . ALA A 1 184 ? 27.987 28.971 -26.569 1.00 78.75 184 ALA A O 1
ATOM 1322 N N . PRO A 1 185 ? 27.647 29.608 -28.707 1.00 75.25 185 PRO A N 1
ATOM 1323 C CA . PRO A 1 185 ? 27.732 31.040 -28.441 1.00 75.25 185 PRO A CA 1
ATOM 1324 C C . PRO A 1 185 ? 26.714 31.457 -27.375 1.00 75.25 185 PRO A C 1
ATOM 1326 O O . PRO A 1 185 ? 25.531 31.131 -27.485 1.00 75.25 185 PRO A O 1
ATOM 1329 N N . ALA A 1 186 ? 27.177 32.172 -26.349 1.00 70.12 186 ALA A N 1
ATOM 1330 C CA . ALA A 1 186 ? 26.317 32.716 -25.308 1.00 70.12 186 ALA A CA 1
ATOM 1331 C C . ALA A 1 186 ? 25.250 33.624 -25.938 1.00 70.12 186 ALA A C 1
ATOM 1333 O O . ALA A 1 186 ? 25.573 34.573 -26.656 1.00 70.12 186 ALA A O 1
ATOM 1334 N N . ALA A 1 187 ? 23.979 33.316 -25.681 1.00 70.12 187 ALA A N 1
ATOM 1335 C CA . ALA A 1 187 ? 22.878 34.190 -26.049 1.00 70.12 187 ALA A CA 1
ATOM 1336 C C . ALA A 1 187 ? 23.024 35.543 -25.320 1.00 70.12 187 ALA A C 1
ATOM 1338 O O . ALA A 1 187 ? 23.466 35.564 -24.166 1.00 70.12 187 ALA A O 1
ATOM 1339 N N . PRO A 1 188 ? 22.671 36.669 -25.966 1.00 63.41 188 PRO A N 1
ATOM 1340 C CA . PRO A 1 188 ? 22.678 37.975 -25.322 1.00 63.41 188 PRO A CA 1
ATOM 1341 C C . PRO A 1 188 ? 21.739 37.971 -24.111 1.00 63.41 188 PRO A C 1
ATOM 1343 O O . PRO A 1 188 ? 20.626 37.447 -24.178 1.00 63.41 188 PRO A O 1
ATOM 1346 N N . ALA A 1 189 ? 22.226 38.540 -23.008 1.00 57.66 189 ALA A N 1
ATOM 1347 C CA . ALA A 1 189 ? 21.495 38.700 -21.761 1.00 57.66 189 ALA A CA 1
ATOM 1348 C C . ALA A 1 189 ? 20.153 39.395 -22.025 1.00 57.66 189 ALA A C 1
ATOM 1350 O O . ALA A 1 189 ? 20.114 40.552 -22.439 1.00 57.66 189 ALA A O 1
ATOM 1351 N N . ALA A 1 190 ? 19.060 38.667 -21.807 1.00 59.31 190 ALA A N 1
ATOM 1352 C CA . ALA A 1 190 ? 17.745 39.268 -21.702 1.00 59.31 190 ALA A CA 1
ATOM 1353 C C . ALA A 1 190 ? 17.698 40.058 -20.388 1.00 59.31 190 ALA A C 1
ATOM 1355 O O . ALA A 1 190 ? 17.992 39.506 -19.328 1.00 59.31 190 ALA A O 1
ATOM 1356 N N . GLU A 1 191 ? 17.368 41.346 -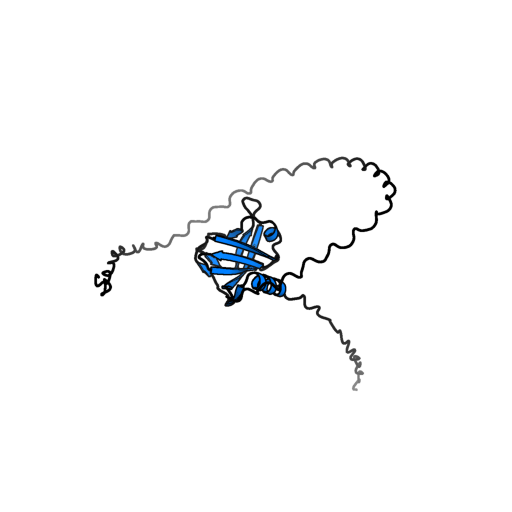20.489 1.00 57.75 191 GLU A N 1
ATOM 1357 C CA . GLU A 1 191 ? 17.085 42.226 -19.358 1.00 57.75 191 GLU A CA 1
ATOM 1358 C C . GLU A 1 191 ? 16.094 41.568 -18.392 1.00 57.75 191 GLU A C 1
ATOM 1360 O O . GLU A 1 191 ? 14.988 41.163 -18.756 1.00 57.75 191 GLU A O 1
ATOM 1365 N N . GLU A 1 192 ? 16.536 41.455 -17.146 1.00 52.81 192 GLU A N 1
ATOM 1366 C CA . GLU A 1 192 ? 15.769 40.991 -16.002 1.00 52.81 192 GLU A CA 1
ATOM 1367 C C . GLU A 1 192 ? 14.764 42.092 -15.610 1.00 52.81 192 GLU A C 1
ATOM 1369 O O . GLU A 1 192 ? 15.181 43.221 -15.337 1.00 52.81 192 GLU A O 1
ATOM 1374 N N . PRO A 1 193 ? 13.442 41.837 -15.592 1.00 61.06 193 PRO A N 1
ATOM 1375 C CA . PRO A 1 193 ? 12.497 42.804 -15.057 1.00 61.06 193 PRO A CA 1
ATOM 1376 C C . PRO A 1 193 ? 12.714 42.932 -13.545 1.00 61.06 193 PRO A C 1
ATOM 1378 O O . PRO A 1 193 ? 12.600 41.958 -12.805 1.00 61.06 193 PRO A O 1
ATOM 1381 N N . GLU A 1 194 ? 13.006 44.153 -13.100 1.00 59.72 194 GLU A N 1
ATOM 1382 C CA . GLU A 1 194 ? 13.146 44.563 -11.703 1.00 59.72 194 GLU A CA 1
ATOM 1383 C C . GLU A 1 194 ? 11.877 44.212 -10.901 1.00 59.72 194 GLU A C 1
ATOM 1385 O O . GLU A 1 194 ? 10.893 44.957 -10.859 1.00 59.72 194 GLU A O 1
ATOM 1390 N N . VAL A 1 195 ? 11.869 43.039 -10.260 1.00 61.22 195 VAL A N 1
ATOM 1391 C CA . VAL A 1 195 ? 10.803 42.645 -9.336 1.00 61.22 195 VAL A CA 1
ATOM 1392 C C . VAL A 1 195 ? 11.075 43.302 -7.987 1.00 61.22 195 VAL A C 1
ATOM 1394 O O . VAL A 1 195 ? 11.854 42.831 -7.163 1.00 61.22 195 VAL A O 1
ATOM 1397 N N . LYS A 1 196 ? 10.391 44.426 -7.781 1.00 62.59 196 LYS A N 1
ATOM 1398 C CA . LYS A 1 196 ? 10.238 45.160 -6.524 1.00 62.59 196 LYS A CA 1
ATOM 1399 C C . LYS A 1 196 ? 10.022 44.213 -5.333 1.00 62.59 196 LYS A C 1
ATOM 1401 O O . LYS A 1 196 ? 8.933 43.672 -5.145 1.00 62.59 196 LYS A O 1
ATOM 1406 N N . SER A 1 197 ? 11.052 44.065 -4.502 1.00 51.81 197 SER A N 1
ATOM 1407 C CA . SER A 1 197 ? 11.000 43.384 -3.205 1.00 51.81 197 SER A CA 1
ATOM 1408 C C . SER A 1 197 ? 9.923 43.994 -2.303 1.00 51.81 197 SER A C 1
ATOM 1410 O O . SER A 1 197 ? 10.111 45.053 -1.706 1.00 51.81 197 SER A O 1
ATOM 1412 N N . THR A 1 198 ? 8.785 43.314 -2.172 1.00 56.69 198 THR A N 1
ATOM 1413 C CA . THR A 1 198 ? 7.846 43.536 -1.069 1.00 56.69 198 THR A CA 1
ATOM 1414 C C . THR A 1 198 ? 8.311 42.710 0.124 1.00 56.69 198 THR A C 1
ATOM 1416 O O . THR A 1 198 ? 8.067 41.509 0.210 1.00 56.69 198 THR A O 1
ATOM 1419 N N . THR A 1 199 ? 9.003 43.375 1.047 1.00 67.44 199 THR A N 1
ATOM 1420 C CA . THR A 1 199 ? 9.330 42.869 2.383 1.00 67.44 199 THR A CA 1
ATOM 1421 C C . THR A 1 199 ? 8.050 42.410 3.096 1.00 67.44 199 THR A C 1
ATOM 1423 O O . THR A 1 199 ? 7.136 43.225 3.262 1.00 67.44 199 THR A O 1
ATOM 1426 N N . PRO A 1 200 ? 7.941 41.140 3.532 1.00 67.06 200 PRO A N 1
ATOM 1427 C CA . PRO A 1 200 ? 6.809 40.696 4.335 1.00 67.06 200 PRO A CA 1
ATOM 1428 C C . PRO A 1 200 ? 6.809 41.418 5.697 1.00 67.06 200 PRO A C 1
ATOM 1430 O O . PRO A 1 200 ? 7.877 41.623 6.282 1.00 67.06 200 PRO A O 1
ATOM 1433 N N . PRO A 1 201 ? 5.639 41.835 6.217 1.00 70.69 201 PRO A N 1
ATOM 1434 C CA . PRO A 1 201 ? 5.552 42.532 7.496 1.00 70.69 201 PRO A CA 1
ATOM 1435 C C . PRO A 1 201 ? 6.008 41.628 8.655 1.00 70.69 201 PRO A C 1
ATOM 1437 O O . PRO A 1 201 ? 5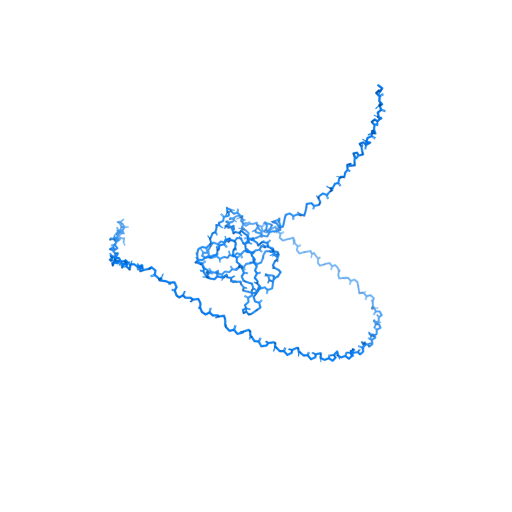.835 40.409 8.588 1.00 70.69 201 PRO A O 1
ATOM 1440 N N . PRO A 1 202 ? 6.563 42.204 9.739 1.00 69.56 202 PRO A N 1
ATOM 1441 C CA . PRO A 1 202 ? 7.022 41.436 10.888 1.00 69.56 202 PRO A CA 1
ATOM 1442 C C . PRO A 1 202 ? 5.861 40.662 11.523 1.00 69.56 202 PRO A C 1
ATOM 1444 O O . PRO A 1 202 ? 4.814 41.231 11.847 1.00 69.56 202 PRO A O 1
ATOM 1447 N N . SER A 1 203 ? 6.065 39.357 11.709 1.00 67.00 203 SER A N 1
ATOM 1448 C CA . SER A 1 203 ? 5.157 38.465 12.426 1.00 67.00 203 SER A CA 1
ATOM 1449 C C . SER A 1 203 ? 4.825 39.050 13.797 1.00 67.00 203 SER A C 1
ATOM 1451 O O . SER A 1 203 ? 5.706 39.227 14.639 1.00 67.00 203 SER A O 1
ATOM 1453 N N . ARG A 1 204 ? 3.545 39.363 14.028 1.00 67.50 204 ARG A N 1
ATOM 1454 C CA . ARG A 1 204 ? 3.070 39.771 15.354 1.00 67.50 204 ARG A CA 1
ATOM 1455 C C . ARG A 1 204 ? 3.304 38.626 16.349 1.00 67.50 204 ARG A C 1
ATOM 1457 O O . ARG A 1 204 ? 3.038 37.475 15.997 1.00 67.50 204 ARG A O 1
ATOM 1464 N N . PRO A 1 205 ? 3.751 38.916 17.583 1.00 66.75 205 PRO A N 1
ATOM 1465 C CA . PRO A 1 205 ? 3.831 37.914 18.634 1.00 66.75 205 PRO A CA 1
ATOM 1466 C C . PRO A 1 205 ? 2.438 37.325 18.875 1.00 66.75 205 PRO A C 1
ATOM 1468 O O . PRO A 1 205 ? 1.453 38.049 19.040 1.00 66.75 205 PRO A O 1
ATOM 1471 N N . ARG A 1 206 ? 2.358 35.995 18.837 1.00 72.12 206 ARG A N 1
ATOM 1472 C CA . ARG A 1 206 ? 1.153 35.231 19.152 1.00 72.12 206 ARG A CA 1
ATOM 1473 C C . ARG A 1 206 ? 0.874 35.436 20.642 1.00 72.12 206 ARG A C 1
ATOM 1475 O O . ARG A 1 206 ? 1.651 34.991 21.475 1.00 72.12 206 ARG A O 1
ATOM 1482 N N . ILE A 1 207 ? -0.181 36.178 20.967 1.00 73.19 207 ILE A N 1
ATOM 1483 C CA . ILE A 1 207 ? -0.681 36.285 22.339 1.00 73.19 207 ILE A CA 1
ATOM 1484 C C . ILE A 1 207 ? -1.447 34.989 22.599 1.00 73.19 207 ILE A C 1
ATOM 1486 O O . ILE A 1 207 ? -2.514 34.783 22.018 1.00 73.19 207 ILE A O 1
ATOM 1490 N N . ASP A 1 208 ? -0.875 34.094 23.401 1.00 67.75 208 ASP A N 1
ATOM 1491 C CA . ASP A 1 208 ? -1.576 32.895 23.849 1.00 67.75 208 ASP A CA 1
ATOM 1492 C C . ASP A 1 208 ? -2.792 33.297 24.705 1.00 67.75 208 ASP A C 1
ATOM 1494 O O . ASP A 1 208 ? -2.673 34.165 25.579 1.00 67.75 208 ASP A O 1
ATOM 1498 N N . PRO A 1 209 ? -3.982 32.718 24.459 1.00 74.06 209 PRO A N 1
ATOM 1499 C CA . PRO A 1 209 ? -5.153 32.984 25.281 1.00 74.06 209 PRO A CA 1
ATOM 1500 C C . PRO A 1 209 ? -4.940 32.449 26.709 1.00 74.06 209 PRO A C 1
ATOM 1502 O O . PRO A 1 209 ? -4.285 31.420 26.892 1.00 74.06 209 PRO A O 1
ATOM 1505 N N . PRO A 1 210 ? -5.505 33.112 27.734 1.00 72.19 210 PRO A N 1
ATOM 1506 C CA . PRO A 1 210 ? -5.399 32.654 29.111 1.00 72.19 210 PRO A CA 1
ATOM 1507 C C . PRO A 1 210 ? -6.012 31.259 29.259 1.00 72.19 210 PRO A C 1
ATOM 1509 O O . PRO A 1 210 ? -7.144 31.008 28.843 1.00 72.19 210 PRO A O 1
ATOM 1512 N N . ILE A 1 211 ? -5.245 30.355 29.869 1.00 68.69 211 ILE A N 1
ATOM 1513 C CA . ILE A 1 211 ? -5.682 29.012 30.247 1.00 68.69 211 ILE A CA 1
ATOM 1514 C C . ILE A 1 211 ? -6.868 29.162 31.205 1.00 68.69 211 ILE A C 1
ATOM 1516 O O . ILE A 1 211 ? -6.722 29.674 32.314 1.00 68.69 211 ILE A O 1
ATOM 1520 N N . ALA A 1 212 ? -8.052 28.733 30.770 1.00 65.12 212 ALA A N 1
ATOM 1521 C CA . ALA A 1 212 ? -9.222 28.653 31.630 1.00 65.12 212 ALA A CA 1
ATOM 1522 C C . ALA A 1 212 ? -9.024 27.513 32.640 1.00 65.12 212 ALA A C 1
ATOM 1524 O O . ALA A 1 212 ? -9.014 26.336 32.279 1.00 65.12 212 ALA A O 1
ATOM 1525 N N . THR A 1 213 ? -8.851 27.870 33.911 1.00 69.56 213 THR A N 1
ATOM 1526 C CA . THR A 1 213 ? -8.826 26.932 35.035 1.00 69.56 213 THR A CA 1
ATOM 1527 C C . THR A 1 213 ? -10.189 26.234 35.156 1.00 69.56 213 THR A C 1
ATOM 1529 O O . THR A 1 213 ? -11.204 26.930 35.244 1.00 69.56 213 THR A O 1
ATOM 1532 N N . PRO A 1 214 ? -10.264 24.890 35.179 1.00 65.88 214 PRO A N 1
ATOM 1533 C CA . PRO A 1 214 ? -11.526 24.195 35.407 1.00 65.88 214 PRO A CA 1
ATOM 1534 C C . PRO A 1 214 ? -12.004 24.410 36.857 1.00 65.88 214 PRO A C 1
ATOM 1536 O O . PRO A 1 214 ? -11.223 24.215 37.793 1.00 65.88 214 PRO A O 1
ATOM 1539 N N . PRO A 1 215 ? -13.272 24.798 37.081 1.00 64.25 215 PRO A N 1
ATOM 1540 C CA . PRO A 1 215 ? -13.843 24.870 38.418 1.00 64.25 215 PRO A CA 1
ATOM 1541 C C . PRO A 1 215 ? -14.199 23.463 38.911 1.00 64.25 215 PRO A C 1
ATOM 1543 O O . PRO A 1 215 ? -14.979 22.760 38.273 1.00 64.25 215 PRO A O 1
ATOM 1546 N N . GLY A 1 216 ? -13.667 23.073 40.070 1.00 63.81 216 GLY A N 1
ATOM 1547 C CA . GLY A 1 216 ? -14.170 21.914 40.813 1.00 63.81 216 GLY A CA 1
ATOM 1548 C C . GLY A 1 216 ? -13.110 20.894 41.206 1.00 63.81 216 GLY A C 1
ATOM 1549 O O . GLY A 1 216 ? -13.138 19.760 40.745 1.00 63.81 216 GLY A O 1
ATOM 1550 N N . ALA A 1 217 ? -12.217 21.274 42.117 1.00 53.06 217 ALA A N 1
ATOM 1551 C CA . ALA A 1 217 ? -11.540 20.316 42.982 1.00 53.06 217 ALA A CA 1
ATOM 1552 C C . ALA A 1 217 ? -11.857 20.704 44.429 1.00 53.06 217 ALA A C 1
ATOM 1554 O O . ALA A 1 217 ? -11.227 21.588 45.005 1.00 53.06 217 ALA A O 1
ATOM 1555 N N . THR A 1 218 ? -12.904 20.093 44.980 1.00 63.47 218 THR A N 1
ATOM 1556 C CA . THR A 1 218 ? -13.222 20.154 46.408 1.00 63.47 218 THR A CA 1
ATOM 1557 C C . THR A 1 218 ? -12.328 19.136 47.120 1.00 63.47 218 THR A C 1
ATOM 1559 O O . THR A 1 218 ? -12.409 17.955 46.779 1.00 63.47 218 THR A O 1
ATOM 1562 N N . PRO A 1 219 ? -11.459 19.543 48.059 1.00 63.56 219 PRO A N 1
ATOM 1563 C CA . PRO A 1 219 ? -10.694 18.590 48.853 1.00 63.56 219 PRO A CA 1
ATOM 1564 C C . PRO A 1 219 ? -11.607 17.904 49.883 1.00 63.56 219 PRO A C 1
ATOM 1566 O O . PRO A 1 219 ? -12.408 18.572 50.541 1.00 63.56 219 PRO A O 1
ATOM 1569 N N . LEU A 1 220 ? -11.471 16.580 49.988 1.00 61.12 220 LEU A N 1
ATOM 1570 C CA . LEU A 1 220 ? -11.894 15.762 51.130 1.00 61.12 220 LEU A CA 1
ATOM 1571 C C . LEU A 1 220 ? -10.686 15.517 52.036 1.00 61.12 220 LEU A C 1
ATOM 1573 O O . LEU A 1 220 ? -9.585 15.309 51.474 1.00 61.12 220 LEU A O 1
#